Protein AF-Q3LRT5-F1 (afdb_monomer)

pLDDT: mean 77.79, std 19.71, range [24.2, 97.31]

Organism: NCBI:txid346098

Solvent-accessible surface area (backbone atoms only — not comparable to full-atom values): 16731 Å² total; per-residue (Å²): 132,92,78,53,73,40,54,44,61,65,54,53,83,52,45,19,25,76,86,71,50,70,67,81,55,93,89,59,68,67,32,33,46,40,44,70,55,81,88,59,85,50,70,57,46,45,42,36,38,42,30,37,30,50,97,86,71,48,78,37,70,30,32,61,74,43,50,45,64,50,79,61,86,76,61,97,53,43,28,50,37,40,38,34,32,20,46,67,99,45,60,53,51,36,31,42,35,43,38,32,83,95,44,78,48,37,30,37,43,52,95,94,39,57,39,83,48,62,80,72,56,62,82,49,38,66,53,52,46,48,50,20,37,29,73,77,71,44,34,43,80,43,61,68,69,61,76,53,59,51,67,38,79,60,91,91,48,72,58,46,35,46,38,46,72,50,70,66,51,50,103,48,29,43,34,35,40,36,37,40,74,74,26,40,40,65,36,40,30,49,99,88,41,53,37,74,76,75,67,49,84,84,46,71,39,31,31,36,37,37,38,34,20,42,73,87,61,47,70,50,38,37,36,39,26,33,80,84,69,50,79,45,45,32,36,60,68,48,97,79,41,65,42,74,57,65,91,48,74,68,49,56,73,66,55,86,56,67,58,62,66,63,69,66,35,66,80,65,68,70,62,70,69,84,63,92,69,84,63,83,79,77,77,80,80,74,81,77,136

Mean predicted aligned error: 11.08 Å

Structure (mmCIF, N/CA/C/O backbone):
data_AF-Q3LRT5-F1
#
_entry.id   AF-Q3LRT5-F1
#
loop_
_atom_site.group_PDB
_atom_site.id
_atom_site.type_symbol
_atom_site.label_atom_id
_atom_site.label_alt_id
_atom_site.label_comp_id
_atom_site.label_asym_id
_atom_site.label_entity_id
_atom_site.label_seq_id
_atom_site.pdbx_PDB_ins_code
_atom_site.Cartn_x
_atom_site.Cartn_y
_atom_site.Cartn_z
_atom_site.occupancy
_atom_site.B_iso_or_equiv
_atom_site.auth_seq_id
_atom_site.auth_comp_id
_atom_site.auth_asym_id
_atom_site.auth_atom_id
_atom_site.pdbx_PDB_model_num
ATOM 1 N N . MET A 1 1 ? 25.984 0.356 -32.819 1.00 43.34 1 MET A N 1
ATOM 2 C CA . MET A 1 1 ? 25.562 1.010 -31.561 1.00 43.34 1 MET A CA 1
ATOM 3 C C . MET A 1 1 ? 25.382 -0.087 -30.526 1.00 43.34 1 MET A C 1
ATOM 5 O O . MET A 1 1 ? 24.657 -1.026 -30.822 1.00 43.34 1 MET A O 1
ATOM 9 N N . ASN A 1 2 ? 26.061 -0.027 -29.377 1.00 52.16 2 ASN A N 1
ATOM 10 C CA . ASN A 1 2 ? 25.821 -0.985 -28.293 1.00 52.16 2 ASN A CA 1
ATOM 11 C C . ASN A 1 2 ? 24.497 -0.628 -27.617 1.00 52.16 2 ASN A C 1
ATOM 13 O O . ASN A 1 2 ? 24.346 0.476 -27.093 1.00 52.16 2 ASN A O 1
ATOM 17 N N . HIS A 1 3 ? 23.529 -1.534 -27.699 1.00 65.38 3 HIS A N 1
ATOM 18 C CA . HIS A 1 3 ? 22.282 -1.443 -26.956 1.00 65.38 3 HIS A CA 1
ATOM 19 C C . HIS A 1 3 ? 22.467 -2.168 -25.625 1.00 65.38 3 HIS A C 1
ATOM 21 O O . HIS A 1 3 ? 22.894 -3.320 -25.615 1.00 65.38 3 HIS A O 1
ATOM 27 N N . ASP A 1 4 ? 22.165 -1.488 -24.521 1.00 83.69 4 ASP A N 1
ATOM 28 C CA . ASP A 1 4 ? 22.267 -2.075 -23.188 1.00 83.69 4 ASP A CA 1
ATOM 29 C C . ASP A 1 4 ? 20.945 -2.766 -22.851 1.00 83.69 4 ASP A C 1
ATOM 31 O O . ASP A 1 4 ? 19.888 -2.132 -22.807 1.00 83.69 4 ASP A O 1
ATOM 35 N N . PHE A 1 5 ? 21.015 -4.078 -22.662 1.00 85.69 5 PHE A N 1
ATOM 36 C CA . PHE A 1 5 ? 19.890 -4.940 -22.329 1.00 85.69 5 PHE A CA 1
ATOM 37 C C . PHE A 1 5 ? 20.017 -5.374 -20.870 1.00 85.69 5 PHE A C 1
ATOM 39 O O . PHE A 1 5 ? 21.046 -5.931 -20.487 1.00 85.69 5 PHE A O 1
ATOM 46 N N . LEU A 1 6 ? 19.003 -5.099 -20.049 1.00 86.69 6 LEU A N 1
ATOM 47 C CA . LEU A 1 6 ? 19.097 -5.235 -18.594 1.00 86.69 6 LEU A CA 1
ATOM 48 C C . LEU A 1 6 ? 17.884 -5.961 -18.014 1.00 86.69 6 LEU A C 1
ATOM 50 O O . LEU A 1 6 ? 16.743 -5.705 -18.402 1.00 86.69 6 LEU A O 1
ATOM 54 N N . GLY A 1 7 ? 18.145 -6.832 -17.041 1.00 87.25 7 GLY A N 1
ATOM 55 C CA . GLY A 1 7 ? 17.139 -7.293 -16.092 1.00 87.25 7 GLY A CA 1
ATOM 56 C C . GLY A 1 7 ? 17.090 -6.354 -14.888 1.00 87.25 7 GLY A C 1
ATOM 57 O O . GLY A 1 7 ? 18.136 -5.925 -14.396 1.00 87.25 7 GLY A O 1
ATOM 58 N N . LEU A 1 8 ? 15.891 -6.035 -14.405 1.00 90.38 8 LEU A N 1
ATOM 59 C CA . LEU A 1 8 ? 15.701 -5.269 -13.173 1.00 90.38 8 LEU A CA 1
ATOM 60 C C . LEU A 1 8 ? 15.077 -6.146 -12.089 1.00 90.38 8 LEU A C 1
ATOM 62 O O . LEU A 1 8 ? 14.110 -6.859 -12.333 1.00 90.38 8 LEU A O 1
ATOM 66 N N . ASP A 1 9 ? 15.599 -6.044 -10.870 1.00 92.00 9 ASP A N 1
ATOM 67 C CA . ASP A 1 9 ? 14.980 -6.602 -9.670 1.00 92.00 9 ASP A CA 1
ATOM 68 C C . ASP A 1 9 ? 14.279 -5.481 -8.903 1.00 92.00 9 ASP A C 1
ATOM 70 O O . ASP A 1 9 ? 14.923 -4.666 -8.234 1.00 92.00 9 ASP A O 1
ATOM 74 N N . LEU A 1 10 ? 12.951 -5.425 -9.027 1.00 93.38 10 LEU A N 1
ATOM 75 C CA . LEU A 1 10 ? 12.133 -4.428 -8.341 1.00 93.38 10 LEU A CA 1
ATOM 76 C C . LEU A 1 10 ? 12.067 -4.677 -6.839 1.00 93.38 10 LEU A C 1
ATOM 78 O O . LEU A 1 10 ? 11.729 -3.760 -6.111 1.00 93.38 10 LEU A O 1
ATOM 82 N N . THR A 1 11 ? 12.424 -5.867 -6.347 1.00 91.81 11 THR A N 1
ATOM 83 C CA . THR A 1 11 ? 12.420 -6.163 -4.902 1.00 91.81 11 THR A CA 1
ATOM 84 C C . THR A 1 11 ? 13.611 -5.544 -4.161 1.00 91.81 11 THR A C 1
ATOM 86 O O . THR A 1 11 ? 13.679 -5.582 -2.930 1.00 91.81 11 THR A O 1
ATOM 89 N N . LYS A 1 12 ? 14.568 -4.962 -4.896 1.00 90.94 12 LYS A N 1
ATOM 90 C CA . LYS A 1 12 ? 15.741 -4.283 -4.341 1.00 90.94 12 LYS A CA 1
ATOM 91 C C . LYS A 1 12 ? 15.394 -2.851 -3.955 1.00 90.94 12 LYS A C 1
ATOM 93 O O . LYS A 1 12 ? 15.007 -2.055 -4.798 1.00 90.94 12 LYS A O 1
ATOM 98 N N . LEU A 1 13 ? 15.634 -2.508 -2.690 1.00 90.50 13 LEU A N 1
ATOM 99 C CA . LEU A 1 13 ? 15.369 -1.171 -2.138 1.00 90.50 13 LEU A CA 1
ATOM 100 C C . LEU A 1 13 ? 16.615 -0.265 -2.098 1.00 90.50 13 LEU A C 1
ATOM 102 O O . LEU A 1 13 ? 16.556 0.854 -1.595 1.00 90.50 13 LEU A O 1
ATOM 106 N N . ALA A 1 14 ? 17.751 -0.760 -2.591 1.00 89.62 14 ALA A N 1
ATOM 107 C CA . ALA A 1 14 ? 19.043 -0.079 -2.599 1.00 89.62 14 ALA A CA 1
ATOM 108 C C . ALA A 1 14 ? 19.758 -0.324 -3.938 1.00 89.62 14 ALA A C 1
ATOM 110 O O . ALA A 1 14 ? 19.426 -1.306 -4.605 1.00 89.62 14 ALA A O 1
ATOM 111 N N . PRO A 1 15 ? 20.730 0.524 -4.331 1.00 89.62 15 PRO A N 1
ATOM 112 C CA . PRO A 1 15 ? 21.460 0.364 -5.588 1.00 89.62 15 PRO A CA 1
ATOM 113 C C . PRO A 1 15 ? 22.142 -1.005 -5.744 1.00 89.62 15 PRO A C 1
ATOM 115 O O . PRO A 1 15 ? 22.629 -1.594 -4.773 1.00 89.62 15 PRO A O 1
ATOM 118 N N . TYR A 1 16 ? 22.190 -1.503 -6.979 1.00 88.44 16 TYR A N 1
ATOM 119 C CA . TYR A 1 16 ? 22.735 -2.820 -7.319 1.00 88.44 16 TYR A CA 1
ATOM 120 C C . TYR A 1 16 ? 23.394 -2.824 -8.707 1.00 88.44 16 TYR A C 1
ATOM 122 O O . TYR A 1 16 ? 23.261 -1.879 -9.488 1.00 88.44 16 TYR A O 1
ATOM 130 N N . ASN A 1 17 ? 24.157 -3.873 -9.005 1.00 82.12 17 ASN A N 1
ATOM 131 C CA . ASN A 1 17 ? 24.751 -4.069 -10.330 1.00 82.12 17 ASN A CA 1
ATOM 132 C C . ASN A 1 17 ? 23.807 -4.846 -11.263 1.00 82.12 17 ASN A C 1
ATOM 134 O O . ASN A 1 17 ? 22.859 -5.473 -10.804 1.00 82.12 17 ASN A O 1
ATOM 138 N N . HIS A 1 18 ? 24.071 -4.870 -12.568 1.00 71.38 18 HIS A N 1
ATOM 139 C CA . HIS A 1 18 ? 23.224 -5.589 -13.540 1.00 71.38 18 HIS A CA 1
ATOM 140 C C . HIS A 1 18 ? 23.099 -7.111 -13.290 1.00 71.38 18 HIS A C 1
ATOM 142 O O . HIS A 1 18 ? 22.222 -7.753 -13.859 1.00 71.38 18 HIS A O 1
ATOM 148 N N . LEU A 1 19 ? 23.946 -7.689 -12.426 1.00 68.94 19 LEU A N 1
ATOM 149 C CA . LEU A 1 19 ? 23.878 -9.089 -11.984 1.00 68.94 19 LEU A CA 1
ATOM 150 C C . LEU A 1 19 ? 22.971 -9.298 -10.753 1.00 68.94 19 LEU A C 1
ATOM 152 O O . LEU A 1 19 ? 22.826 -10.422 -10.279 1.00 68.94 19 LEU A O 1
ATOM 156 N N . GLY A 1 20 ? 22.369 -8.238 -10.203 1.00 60.41 20 GLY A N 1
ATOM 157 C CA . GLY A 1 20 ? 21.471 -8.305 -9.043 1.00 60.41 20 GLY A CA 1
ATOM 158 C C . GLY A 1 20 ? 22.175 -8.358 -7.678 1.00 60.41 20 GLY A C 1
ATOM 159 O O . GLY A 1 20 ? 21.506 -8.471 -6.639 1.00 60.41 20 GLY A O 1
ATOM 160 N N . SER A 1 21 ? 23.505 -8.246 -7.648 1.00 66.69 21 SER A N 1
ATOM 161 C CA . SER A 1 21 ? 24.293 -8.195 -6.415 1.00 66.69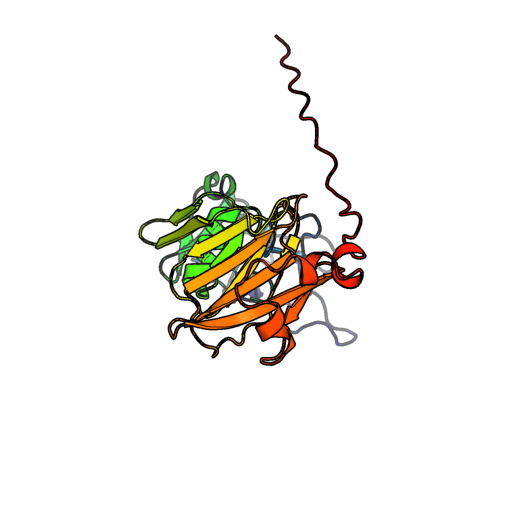 21 SER A CA 1
ATOM 162 C C . SER A 1 21 ? 24.231 -6.801 -5.796 1.00 66.69 21 SER A C 1
ATOM 164 O O . SER A 1 21 ? 24.470 -5.789 -6.460 1.00 66.69 21 SER A O 1
ATOM 166 N N . SER A 1 22 ? 23.918 -6.749 -4.499 1.00 60.06 22 SER A N 1
ATOM 167 C CA . SER A 1 22 ? 23.959 -5.506 -3.728 1.00 60.06 22 SER A CA 1
ATOM 168 C C . SER A 1 22 ? 25.407 -5.036 -3.597 1.00 60.06 22 SER A C 1
ATOM 170 O O . SER A 1 22 ? 26.291 -5.818 -3.244 1.00 60.06 22 SER A O 1
ATOM 172 N N . VAL A 1 23 ? 25.658 -3.757 -3.865 1.00 60.12 23 VAL A N 1
ATOM 173 C CA . VAL A 1 23 ? 27.013 -3.194 -3.868 1.00 60.12 23 VAL A CA 1
ATOM 174 C C . VAL A 1 23 ? 27.415 -2.811 -2.441 1.00 60.12 23 VAL A C 1
ATOM 176 O O . VAL A 1 23 ? 27.327 -1.656 -2.045 1.00 60.12 23 VAL A O 1
ATOM 179 N N . ILE A 1 24 ? 27.801 -3.808 -1.640 1.00 51.31 24 ILE A N 1
ATOM 180 C CA . ILE A 1 24 ? 28.442 -3.607 -0.322 1.00 51.31 24 ILE A CA 1
ATOM 181 C C . ILE A 1 24 ? 29.960 -3.879 -0.416 1.00 51.31 24 ILE A C 1
ATOM 183 O O . ILE A 1 24 ? 30.728 -3.475 0.451 1.00 51.31 24 ILE 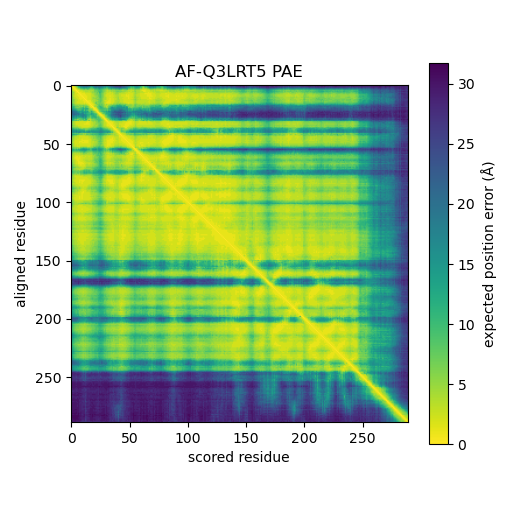A O 1
ATOM 187 N N . SER A 1 25 ? 30.434 -4.507 -1.499 1.00 46.53 25 SER A N 1
ATOM 188 C CA . SER A 1 25 ? 31.858 -4.765 -1.734 1.00 46.53 25 SER A CA 1
ATOM 189 C C . SER A 1 25 ? 32.565 -3.590 -2.419 1.00 46.53 25 SER A C 1
ATOM 191 O O . SER A 1 25 ? 32.145 -3.114 -3.480 1.00 46.53 25 SER A O 1
ATOM 193 N N . VAL A 1 26 ? 33.681 -3.159 -1.825 1.00 43.28 26 VAL A N 1
ATOM 194 C CA . VAL A 1 26 ? 34.632 -2.193 -2.395 1.00 43.28 26 VAL A CA 1
ATOM 195 C C . VAL A 1 26 ? 35.043 -2.659 -3.801 1.00 43.28 26 VAL A C 1
ATOM 197 O O . VAL A 1 26 ? 35.530 -3.773 -3.962 1.00 43.28 26 VAL A O 1
ATOM 200 N N . GLY A 1 27 ? 34.811 -1.824 -4.822 1.00 51.19 27 GLY A N 1
ATOM 201 C CA . GLY A 1 27 ? 35.178 -2.097 -6.223 1.00 51.19 27 GLY A CA 1
ATOM 202 C C . GLY A 1 27 ? 34.047 -2.580 -7.144 1.00 51.19 27 GLY A C 1
ATOM 203 O O . GLY A 1 27 ? 34.260 -2.702 -8.349 1.00 51.19 27 GLY A O 1
ATOM 204 N N . SER A 1 28 ? 32.838 -2.816 -6.627 1.00 54.88 28 SER A N 1
ATOM 205 C CA . SER A 1 28 ? 31.699 -3.231 -7.466 1.00 54.88 28 SER A CA 1
ATOM 206 C C . SER A 1 28 ? 31.073 -2.027 -8.177 1.00 54.88 28 SER A C 1
ATOM 208 O O . SER A 1 28 ? 30.769 -1.019 -7.540 1.00 54.88 28 SER A O 1
ATOM 210 N N . ARG A 1 29 ? 30.853 -2.124 -9.493 1.00 67.00 29 ARG A N 1
ATOM 211 C CA . ARG A 1 29 ? 30.145 -1.088 -10.263 1.00 67.00 29 ARG A CA 1
ATOM 212 C C . ARG A 1 29 ? 28.658 -1.097 -9.909 1.00 67.00 29 ARG A C 1
ATOM 214 O O . ARG A 1 29 ? 28.040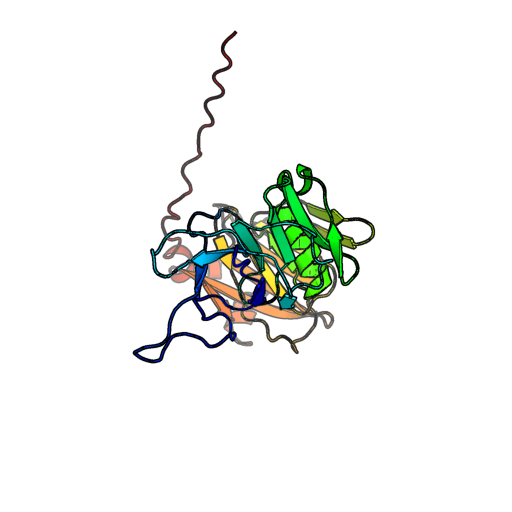 -2.157 -9.911 1.00 67.00 29 ARG A O 1
ATOM 221 N N . VAL A 1 30 ? 28.104 0.072 -9.593 1.00 66.75 30 VAL A N 1
ATOM 222 C CA . VAL A 1 30 ? 26.654 0.276 -9.494 1.00 66.75 30 VAL A CA 1
ATOM 223 C C . VAL A 1 30 ? 26.155 0.627 -10.884 1.00 66.75 30 VAL A C 1
ATOM 225 O O . VAL A 1 30 ? 26.567 1.642 -11.440 1.00 66.75 30 VAL A O 1
ATOM 228 N N . ASP A 1 31 ? 25.272 -0.205 -11.418 1.00 82.62 31 ASP A N 1
ATOM 229 C CA . ASP A 1 31 ? 24.663 0.022 -12.728 1.00 82.62 31 ASP A CA 1
ATOM 230 C C . ASP A 1 31 ? 23.226 0.521 -12.564 1.00 82.62 31 ASP A C 1
ATOM 232 O O . ASP A 1 31 ? 22.773 1.369 -13.326 1.00 82.62 31 ASP A O 1
ATOM 236 N N . ILE A 1 32 ? 22.515 0.036 -11.539 1.00 88.56 32 ILE A N 1
ATOM 237 C CA . ILE A 1 32 ? 21.133 0.408 -11.248 1.00 88.56 32 ILE A CA 1
ATOM 238 C C . ILE A 1 32 ? 21.074 1.217 -9.957 1.00 88.56 32 ILE A C 1
ATOM 240 O O . ILE A 1 32 ? 21.332 0.714 -8.858 1.00 88.56 32 ILE A O 1
ATOM 244 N N . MET A 1 33 ? 20.675 2.475 -10.091 1.00 90.81 33 MET A N 1
ATOM 245 C CA . MET A 1 33 ? 20.362 3.348 -8.972 1.00 90.81 33 MET A CA 1
ATOM 246 C C . MET A 1 33 ? 18.920 3.116 -8.536 1.00 90.81 33 MET A C 1
ATOM 248 O O . MET A 1 33 ? 18.004 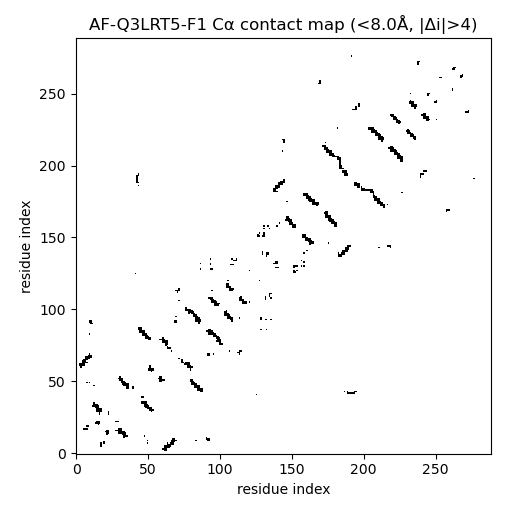3.173 -9.352 1.00 90.81 33 MET A O 1
ATOM 252 N N . VAL A 1 34 ? 18.721 2.890 -7.236 1.00 92.38 34 VAL A N 1
ATOM 253 C CA . VAL A 1 34 ? 17.390 2.792 -6.626 1.00 92.38 34 VAL A CA 1
ATOM 254 C C . VAL A 1 34 ? 17.192 3.966 -5.683 1.00 92.38 34 VAL A C 1
ATOM 256 O O . VAL A 1 34 ? 18.002 4.182 -4.779 1.00 92.38 34 VAL A O 1
ATOM 259 N N . ARG A 1 35 ? 16.119 4.730 -5.888 1.00 92.62 35 ARG A N 1
ATOM 260 C CA . ARG A 1 35 ? 15.756 5.876 -5.046 1.00 92.62 35 ARG A CA 1
ATOM 261 C C . ARG A 1 35 ? 14.351 5.712 -4.498 1.00 92.62 35 ARG A C 1
ATOM 263 O O . ARG A 1 35 ? 13.417 5.495 -5.261 1.00 92.62 35 ARG A O 1
ATOM 270 N N . GLN A 1 36 ? 14.208 5.867 -3.189 1.00 92.62 36 GLN A N 1
ATOM 271 C CA . GLN A 1 36 ? 12.904 5.995 -2.552 1.00 92.62 36 GLN A CA 1
ATOM 272 C C . GLN A 1 36 ? 12.445 7.453 -2.609 1.00 92.62 36 GLN A C 1
ATOM 274 O O . GLN A 1 36 ? 13.182 8.344 -2.184 1.00 92.62 36 GLN A O 1
ATOM 279 N N . GLU A 1 37 ? 11.227 7.687 -3.089 1.00 90.25 37 GLU A N 1
ATOM 280 C CA . GLU A 1 37 ? 10.584 9.000 -3.032 1.00 90.25 37 GLU A CA 1
ATOM 281 C C . GLU A 1 37 ? 10.188 9.301 -1.580 1.00 90.25 37 GLU A C 1
ATOM 283 O O . GLU A 1 37 ? 9.351 8.599 -1.005 1.00 90.25 37 GLU A O 1
ATOM 288 N N . ARG A 1 38 ? 10.831 10.300 -0.963 1.00 75.25 38 ARG A N 1
ATOM 289 C CA . ARG A 1 38 ? 10.652 10.610 0.468 1.00 75.25 38 ARG A CA 1
ATOM 290 C C . ARG A 1 38 ? 9.445 11.501 0.740 1.00 75.25 38 ARG A C 1
ATOM 292 O O . ARG A 1 38 ? 8.810 11.326 1.773 1.00 75.25 38 ARG A O 1
ATOM 299 N N . ASP A 1 39 ? 9.089 12.367 -0.205 1.00 68.50 39 ASP A N 1
ATOM 300 C CA . ASP A 1 39 ? 7.947 13.286 -0.091 1.00 68.50 39 ASP A CA 1
ATOM 301 C C . ASP A 1 39 ? 6.639 12.660 -0.612 1.00 68.50 39 ASP A C 1
ATOM 303 O O . ASP A 1 39 ? 5.673 13.343 -0.958 1.00 68.50 39 ASP A O 1
ATOM 307 N N . TRP A 1 40 ? 6.599 11.328 -0.687 1.00 71.25 40 TRP A N 1
ATOM 308 C CA . TRP A 1 40 ? 5.440 10.591 -1.158 1.00 71.25 40 TRP A CA 1
ATOM 309 C C . TRP A 1 40 ? 4.325 10.588 -0.103 1.00 71.25 40 TRP A C 1
ATOM 311 O O . TRP A 1 40 ? 4.469 10.015 0.973 1.00 71.25 40 TRP A O 1
ATOM 321 N N . ALA A 1 41 ? 3.192 11.212 -0.429 1.00 71.19 41 ALA A N 1
ATOM 322 C CA . ALA A 1 41 ? 2.120 11.509 0.525 1.00 71.19 41 ALA A CA 1
ATOM 323 C C . ALA A 1 41 ? 1.171 10.336 0.852 1.00 71.19 41 ALA A C 1
ATOM 325 O O . ALA A 1 41 ? 0.232 10.520 1.625 1.00 71.19 41 ALA A O 1
ATOM 326 N N . LEU A 1 42 ? 1.360 9.145 0.269 1.00 84.06 42 LEU A N 1
ATOM 327 C CA . LEU A 1 42 ? 0.432 8.028 0.488 1.00 84.06 42 LEU A CA 1
ATOM 328 C C . LEU A 1 42 ? 0.849 7.183 1.693 1.00 84.06 42 LEU A C 1
ATOM 330 O O . LEU A 1 42 ? 1.791 6.389 1.623 1.00 84.06 42 LEU A O 1
ATOM 334 N N . ASN A 1 43 ? 0.109 7.331 2.792 1.00 84.19 43 ASN A N 1
ATOM 335 C CA . ASN A 1 43 ? 0.356 6.615 4.041 1.00 84.19 43 ASN A CA 1
ATOM 336 C C . ASN A 1 43 ? 0.330 5.093 3.831 1.00 84.19 43 ASN A C 1
ATOM 338 O O . ASN A 1 43 ? -0.653 4.529 3.353 1.00 84.19 43 ASN A O 1
ATOM 342 N N . GLY A 1 44 ? 1.408 4.421 4.239 1.00 86.75 44 GLY A N 1
ATOM 343 C CA . GLY A 1 44 ? 1.537 2.965 4.139 1.00 86.75 44 GLY A CA 1
ATOM 344 C C . GLY A 1 44 ? 1.993 2.441 2.781 1.00 86.75 44 GLY A C 1
ATOM 345 O O . GLY A 1 44 ? 2.001 1.224 2.576 1.00 86.75 44 GLY A O 1
ATOM 346 N N . PHE A 1 45 ? 2.400 3.334 1.878 1.00 92.50 45 PHE A N 1
ATOM 347 C CA . PHE A 1 45 ? 2.989 2.977 0.597 1.00 92.50 45 PHE A CA 1
ATOM 348 C C . PHE A 1 45 ? 4.313 3.705 0.370 1.00 92.50 45 PHE A C 1
ATOM 350 O O . PHE A 1 45 ? 4.553 4.804 0.868 1.00 92.50 45 PHE A O 1
ATOM 357 N N . HIS A 1 46 ? 5.177 3.088 -0.424 1.00 93.00 46 HIS A N 1
ATOM 358 C CA . HIS A 1 46 ? 6.443 3.658 -0.859 1.00 93.00 46 HIS A CA 1
ATOM 359 C C . HIS A 1 46 ? 6.552 3.582 -2.371 1.00 93.00 46 HIS A C 1
ATOM 361 O O . HIS A 1 46 ? 6.084 2.627 -2.989 1.00 93.00 46 HIS A O 1
ATOM 367 N N . LYS A 1 47 ? 7.206 4.583 -2.952 1.00 95.00 47 LYS A N 1
ATOM 368 C CA . LYS A 1 47 ? 7.571 4.606 -4.361 1.00 95.00 47 LYS A CA 1
ATOM 369 C C . LYS A 1 47 ? 9.086 4.473 -4.476 1.00 95.00 47 LYS A C 1
ATOM 371 O O . LYS A 1 47 ? 9.819 5.271 -3.891 1.00 95.00 47 LYS A O 1
ATOM 376 N N . TYR A 1 48 ? 9.534 3.494 -5.250 1.00 95.31 48 TYR A N 1
ATOM 377 C CA . TYR A 1 48 ? 10.934 3.281 -5.597 1.00 95.31 48 TYR A CA 1
ATOM 378 C C . TYR A 1 48 ? 11.137 3.510 -7.089 1.00 95.31 48 TYR A C 1
ATOM 380 O O . TYR A 1 48 ? 10.350 3.039 -7.903 1.00 95.31 48 TYR A O 1
ATOM 388 N N . THR A 1 49 ? 12.189 4.233 -7.449 1.00 95.81 49 THR A N 1
ATOM 389 C CA . THR A 1 49 ? 12.574 4.484 -8.839 1.00 95.81 49 THR A CA 1
ATOM 390 C C . THR A 1 49 ? 13.885 3.772 -9.130 1.00 95.81 49 THR A C 1
ATOM 392 O O . THR A 1 49 ? 14.860 3.978 -8.408 1.00 95.81 49 THR A O 1
ATOM 395 N N . HIS A 1 50 ? 13.893 2.960 -10.182 1.00 94.50 50 HIS A N 1
ATOM 396 C CA . HIS A 1 50 ? 15.043 2.231 -10.701 1.00 94.50 50 HIS A CA 1
ATOM 397 C C . HIS A 1 50 ? 15.521 2.904 -11.990 1.00 94.50 50 HIS A C 1
ATOM 399 O O . HIS A 1 50 ? 14.768 2.990 -12.964 1.00 94.50 50 HIS A O 1
ATOM 405 N N . GLU A 1 51 ? 16.766 3.371 -11.995 1.00 93.19 51 GLU A N 1
ATOM 406 C CA . GLU A 1 51 ? 17.395 4.069 -13.121 1.00 93.19 51 GLU A CA 1
ATOM 407 C C . GLU A 1 51 ? 18.710 3.375 -13.476 1.00 93.19 51 GLU A C 1
ATOM 409 O O . GLU A 1 51 ? 19.507 3.066 -12.590 1.00 93.19 51 GLU A O 1
ATOM 414 N N . TYR A 1 52 ? 18.960 3.148 -14.766 1.00 90.69 52 TYR A N 1
ATOM 415 C CA . TYR A 1 52 ? 20.260 2.669 -15.230 1.00 90.69 52 TYR A CA 1
ATOM 416 C C . TYR A 1 52 ? 21.220 3.848 -15.390 1.00 90.69 52 TYR A C 1
ATOM 418 O O . TYR A 1 52 ? 20.893 4.827 -16.059 1.00 90.69 52 TYR A O 1
ATOM 426 N N . HIS A 1 53 ? 22.405 3.764 -14.794 1.00 87.50 53 HIS A N 1
ATOM 427 C CA . HIS A 1 53 ? 23.450 4.775 -14.899 1.00 87.50 53 HIS A CA 1
ATOM 428 C C . HIS A 1 53 ? 24.695 4.164 -15.539 1.00 87.50 53 HIS A C 1
ATOM 430 O O . HIS A 1 53 ? 25.247 3.177 -15.058 1.00 87.50 53 HIS A O 1
ATOM 436 N N . LYS A 1 54 ? 25.175 4.789 -16.618 1.00 79.69 54 LYS A N 1
ATOM 437 C CA . LYS A 1 54 ? 26.499 4.478 -17.175 1.00 79.69 54 LYS A CA 1
ATOM 438 C C . LYS A 1 54 ? 27.592 5.067 -16.285 1.00 79.69 54 LYS A C 1
ATOM 440 O O . LYS A 1 54 ? 27.326 5.908 -15.433 1.00 79.69 54 LYS A O 1
ATOM 445 N N . ILE A 1 55 ? 28.846 4.683 -16.539 1.00 67.31 55 ILE A N 1
ATOM 446 C CA . ILE A 1 55 ? 30.046 5.149 -15.810 1.00 67.31 55 ILE A CA 1
ATOM 447 C C . ILE A 1 55 ? 30.125 6.690 -15.711 1.00 67.31 55 ILE A C 1
ATOM 449 O O . ILE A 1 55 ? 30.700 7.215 -14.765 1.00 67.31 55 ILE A O 1
ATOM 453 N N . SER A 1 56 ? 29.497 7.424 -16.637 1.00 63.16 56 SER A N 1
ATOM 454 C CA . SER A 1 56 ? 29.371 8.889 -16.603 1.00 63.16 56 SER A CA 1
ATOM 455 C C . SER A 1 56 ? 28.464 9.440 -15.490 1.00 63.16 56 SER A C 1
ATOM 457 O O . SER A 1 56 ? 28.364 10.654 -15.338 1.00 63.16 56 SER A O 1
ATOM 459 N N . GLY A 1 57 ? 27.777 8.585 -14.728 1.00 70.00 57 GLY A N 1
ATOM 460 C CA . GLY A 1 57 ? 26.909 8.963 -13.611 1.00 70.00 57 GLY A CA 1
ATOM 461 C C . GLY A 1 57 ? 25.524 9.478 -14.012 1.00 70.00 57 GLY A C 1
ATOM 462 O O . GLY A 1 57 ? 24.692 9.698 -13.133 1.00 70.00 57 GLY A O 1
ATOM 463 N N . SER A 1 58 ? 25.231 9.636 -15.305 1.00 79.94 58 SER A N 1
ATOM 464 C CA . SER A 1 58 ? 23.923 10.097 -15.793 1.00 79.94 58 SER A CA 1
ATOM 465 C C . SER A 1 58 ? 22.959 8.935 -16.086 1.00 79.94 58 SER A C 1
ATOM 467 O O . SER A 1 58 ? 23.410 7.903 -16.605 1.00 79.94 58 SER A O 1
ATOM 469 N N . PRO A 1 59 ? 21.642 9.110 -15.835 1.00 85.69 59 PRO A N 1
ATOM 470 C CA . PRO A 1 59 ? 20.625 8.163 -16.279 1.00 85.69 59 PRO A CA 1
ATOM 471 C C . PRO A 1 59 ? 20.746 7.898 -17.780 1.00 85.69 59 PRO A C 1
ATOM 473 O O . PRO A 1 59 ? 20.967 8.814 -18.576 1.00 85.69 59 PRO A O 1
ATOM 476 N N . SER A 1 60 ? 20.638 6.637 -18.167 1.00 88.44 60 SER A N 1
ATOM 477 C CA . SER A 1 60 ? 20.801 6.171 -19.537 1.00 88.44 60 SER A CA 1
ATOM 478 C C . SER A 1 60 ? 19.643 5.273 -19.935 1.00 88.44 60 SER A C 1
ATOM 480 O O . SER A 1 60 ? 19.124 4.508 -19.128 1.00 88.44 60 SER A O 1
ATOM 482 N N . HIS A 1 61 ? 19.272 5.348 -21.210 1.00 91.06 61 HIS A N 1
ATOM 483 C CA . HIS A 1 61 ? 18.237 4.491 -21.768 1.00 91.06 61 HIS A CA 1
ATOM 484 C C . HIS A 1 61 ? 18.725 3.040 -21.876 1.00 91.06 61 HIS A C 1
ATOM 486 O O . HIS A 1 61 ? 19.891 2.805 -22.203 1.00 91.06 61 HIS A O 1
ATOM 492 N N . PHE A 1 62 ? 17.831 2.078 -21.664 1.00 90.56 62 PHE A N 1
ATOM 493 C CA . PHE A 1 62 ? 18.119 0.642 -21.727 1.00 90.56 62 PHE A CA 1
ATOM 494 C C . PHE A 1 62 ? 16.924 -0.144 -22.273 1.00 90.56 62 PHE A C 1
ATOM 496 O O . PHE A 1 62 ? 15.792 0.326 -22.225 1.00 90.56 62 PHE A O 1
ATOM 503 N N . TYR A 1 63 ? 17.153 -1.349 -22.783 1.00 90.44 63 TYR A N 1
ATOM 504 C CA . TYR A 1 63 ? 16.084 -2.290 -23.120 1.00 90.44 63 TYR A CA 1
ATOM 505 C C . TYR A 1 63 ? 15.860 -3.259 -21.961 1.00 90.44 63 TYR A C 1
ATOM 507 O O . TYR A 1 63 ? 16.816 -3.796 -21.401 1.00 90.44 63 TYR A O 1
ATOM 515 N N . LEU A 1 64 ? 14.598 -3.492 -21.608 1.00 89.56 64 LEU A N 1
ATOM 516 C CA . LEU A 1 64 ? 14.233 -4.416 -20.537 1.00 89.56 64 LEU A CA 1
ATOM 517 C C . LEU A 1 64 ? 14.223 -5.858 -21.056 1.00 89.56 64 LEU A C 1
ATOM 519 O O . LEU A 1 64 ? 13.485 -6.166 -21.991 1.00 89.56 64 LEU A O 1
ATOM 523 N N . LEU A 1 65 ? 15.023 -6.732 -20.444 1.00 88.19 65 LEU A N 1
ATOM 524 C CA . LEU A 1 65 ? 15.007 -8.178 -20.704 1.00 88.19 65 LEU A CA 1
ATOM 525 C C . LEU A 1 65 ? 14.152 -8.949 -19.709 1.00 88.19 65 LEU A C 1
ATOM 527 O O . LEU A 1 65 ? 13.573 -9.966 -20.068 1.00 88.19 65 LEU A O 1
ATOM 531 N N . ASP A 1 66 ? 14.127 -8.498 -18.459 1.00 87.50 66 ASP A N 1
ATOM 532 C CA . ASP A 1 66 ? 13.431 -9.178 -17.374 1.00 87.50 66 ASP A CA 1
ATOM 533 C C . ASP A 1 66 ? 13.085 -8.184 -16.262 1.00 87.50 66 ASP A C 1
ATOM 535 O O . ASP A 1 66 ? 13.786 -7.185 -16.059 1.00 87.50 66 ASP A O 1
ATOM 539 N N . LEU A 1 67 ? 12.004 -8.460 -15.539 1.00 90.56 67 LEU A N 1
ATOM 540 C CA . LEU A 1 67 ? 11.497 -7.625 -14.459 1.00 90.56 67 LEU A CA 1
ATOM 541 C C . LEU A 1 67 ? 11.107 -8.479 -13.254 1.00 90.56 67 LEU A C 1
ATOM 543 O O . LEU A 1 67 ? 9.946 -8.816 -13.013 1.00 90.56 67 LEU A O 1
ATOM 547 N N . LYS A 1 68 ? 12.090 -8.804 -12.423 1.00 91.44 68 LYS A N 1
ATOM 548 C CA . LYS A 1 68 ? 11.842 -9.575 -11.212 1.00 91.44 68 LYS A CA 1
ATOM 549 C C . LYS A 1 68 ? 10.992 -8.772 -10.221 1.00 91.44 68 LYS A C 1
ATOM 551 O O . LYS A 1 68 ? 11.254 -7.606 -9.932 1.00 91.44 68 LYS A O 1
ATOM 556 N N . GLY A 1 69 ? 9.967 -9.434 -9.683 1.00 89.44 69 GLY A N 1
ATOM 557 C CA . GLY A 1 69 ? 8.959 -8.847 -8.792 1.00 89.44 69 GLY A CA 1
ATOM 558 C C . GLY A 1 69 ? 7.664 -8.434 -9.504 1.00 89.44 69 GLY A C 1
ATOM 559 O O . GLY A 1 69 ? 6.628 -8.294 -8.837 1.00 89.44 69 GLY A O 1
ATOM 560 N N . ALA A 1 70 ? 7.683 -8.314 -10.837 1.00 91.44 70 ALA A N 1
ATOM 561 C CA . ALA A 1 70 ? 6.506 -8.004 -11.636 1.00 91.44 70 ALA A CA 1
ATOM 562 C C . ALA A 1 70 ? 6.492 -8.738 -12.983 1.00 91.44 70 ALA A C 1
ATOM 564 O O . ALA A 1 70 ? 7.248 -8.410 -13.888 1.00 91.44 70 ALA A O 1
ATOM 565 N N . ASP A 1 71 ? 5.566 -9.685 -13.127 1.00 88.25 71 ASP A N 1
ATOM 566 C CA . ASP A 1 71 ? 5.314 -10.368 -14.397 1.00 88.25 71 ASP A CA 1
ATOM 567 C C . ASP A 1 71 ? 4.509 -9.452 -15.332 1.00 88.25 71 ASP A C 1
ATOM 569 O O . ASP A 1 71 ? 3.276 -9.404 -15.289 1.00 88.25 71 ASP A O 1
ATOM 573 N N . ILE A 1 72 ? 5.230 -8.625 -16.089 1.00 88.50 72 ILE A N 1
ATOM 574 C CA . ILE A 1 72 ? 4.700 -7.644 -17.038 1.00 88.50 72 ILE A CA 1
ATOM 575 C C . ILE A 1 72 ? 5.245 -7.990 -18.428 1.00 88.50 72 ILE A C 1
ATOM 577 O O . ILE A 1 72 ? 6.446 -8.238 -18.554 1.00 88.50 72 ILE A O 1
ATOM 581 N N . PRO A 1 73 ? 4.414 -7.951 -19.489 1.00 84.19 73 PRO A N 1
ATOM 582 C CA . PRO A 1 73 ? 4.894 -8.162 -20.847 1.00 84.19 73 PRO A CA 1
ATOM 583 C C . PRO A 1 73 ? 6.046 -7.214 -21.195 1.00 84.19 73 PRO A C 1
ATOM 585 O O . PRO A 1 73 ? 5.926 -5.992 -21.065 1.00 84.19 73 PRO A O 1
ATOM 588 N N . LEU A 1 74 ? 7.158 -7.782 -21.669 1.00 77.94 74 LEU A N 1
ATOM 589 C CA . LEU A 1 74 ? 8.315 -6.999 -22.089 1.00 77.94 74 LEU A CA 1
ATOM 590 C C . LEU A 1 74 ? 7.915 -6.052 -23.216 1.00 77.94 74 LEU A C 1
ATOM 592 O O . LEU A 1 74 ? 7.396 -6.462 -24.259 1.00 77.94 74 LEU A O 1
ATOM 596 N N . ILE A 1 75 ? 8.169 -4.767 -23.001 1.00 77.00 75 ILE A N 1
ATOM 597 C CA . ILE A 1 75 ? 7.906 -3.764 -24.019 1.00 77.00 75 ILE A CA 1
ATOM 598 C C . ILE A 1 75 ? 9.014 -3.792 -25.072 1.00 77.00 75 ILE A C 1
ATOM 600 O O . ILE A 1 75 ? 10.198 -3.924 -24.765 1.00 77.00 75 ILE A O 1
ATOM 604 N N . ARG A 1 76 ? 8.631 -3.622 -26.336 1.00 73.25 76 ARG A N 1
ATOM 605 C CA . ARG A 1 76 ? 9.581 -3.409 -27.428 1.00 73.25 76 ARG A CA 1
ATOM 606 C C . ARG A 1 76 ? 9.931 -1.927 -27.452 1.00 73.25 76 ARG A C 1
ATOM 608 O O . ARG A 1 76 ? 9.310 -1.169 -28.172 1.00 73.25 76 ARG A O 1
ATOM 615 N N . GLY A 1 77 ? 10.852 -1.501 -26.597 1.00 83.75 77 GLY A N 1
ATOM 616 C CA . GLY A 1 77 ? 11.227 -0.094 -26.510 1.00 83.75 77 GLY A CA 1
ATOM 617 C C . GLY A 1 77 ? 12.306 0.158 -25.471 1.00 83.75 77 GLY A C 1
ATOM 618 O O . GLY A 1 77 ? 12.532 -0.661 -24.577 1.00 83.75 77 GLY A O 1
ATOM 619 N N . ARG A 1 78 ? 12.977 1.302 -25.603 1.00 91.31 78 ARG A N 1
ATOM 620 C CA . ARG A 1 78 ? 13.935 1.753 -24.597 1.00 91.31 78 ARG A CA 1
ATOM 621 C C . ARG A 1 78 ? 13.199 2.386 -23.428 1.00 91.31 78 ARG A C 1
ATOM 623 O O . ARG A 1 78 ? 12.254 3.146 -23.621 1.00 91.31 78 ARG A O 1
ATOM 630 N N . LEU A 1 79 ? 13.672 2.079 -22.232 1.00 92.50 79 LEU A N 1
ATOM 631 C CA . LEU A 1 79 ? 13.252 2.650 -20.968 1.00 92.50 79 LEU A CA 1
ATOM 632 C C . LEU A 1 79 ? 14.284 3.647 -20.475 1.00 92.50 79 LEU A C 1
ATOM 634 O O . LEU A 1 79 ? 15.483 3.401 -20.577 1.00 92.50 79 LEU A O 1
ATOM 638 N N . LEU A 1 80 ? 13.805 4.729 -19.876 1.00 92.56 80 LEU A N 1
ATOM 639 C CA . LEU A 1 80 ? 14.622 5.640 -19.083 1.00 92.56 80 LEU A CA 1
ATOM 640 C C . LEU A 1 80 ? 14.684 5.187 -17.619 1.00 92.56 80 LEU A C 1
ATOM 642 O O . LEU A 1 80 ? 15.741 5.223 -16.994 1.00 92.56 80 LEU A O 1
ATOM 646 N N . LYS A 1 81 ? 13.539 4.769 -17.070 1.00 94.31 81 LYS A N 1
ATOM 647 C CA . LYS A 1 81 ? 13.394 4.363 -15.670 1.00 94.31 81 LYS A CA 1
ATOM 648 C C . LYS A 1 81 ? 12.159 3.497 -15.446 1.00 94.31 81 LYS A C 1
ATOM 650 O O . LYS A 1 81 ? 11.221 3.509 -16.249 1.00 94.31 81 LYS A O 1
ATOM 655 N N . VAL A 1 82 ? 12.146 2.802 -14.314 1.00 95.75 82 VAL A N 1
ATOM 656 C CA . VAL A 1 82 ? 10.992 2.042 -13.824 1.00 95.75 82 VAL A CA 1
ATOM 657 C C . VAL A 1 82 ? 10.635 2.510 -12.421 1.00 95.75 82 VAL A C 1
ATOM 659 O O . VAL A 1 82 ? 11.498 2.566 -11.549 1.00 95.75 82 VAL A O 1
ATOM 662 N N . GLU A 1 83 ? 9.370 2.844 -12.194 1.00 96.19 83 GLU A N 1
ATOM 663 C CA . GLU A 1 83 ? 8.859 3.186 -10.866 1.00 96.19 83 GLU A CA 1
ATOM 664 C C . GLU A 1 83 ? 8.027 2.022 -10.321 1.00 96.19 83 GLU A C 1
ATOM 666 O O . GLU A 1 83 ? 7.212 1.448 -11.038 1.00 96.19 83 GLU A O 1
ATOM 671 N N . ALA A 1 84 ? 8.219 1.676 -9.054 1.00 96.50 84 ALA A N 1
ATOM 672 C CA . ALA A 1 84 ? 7.531 0.598 -8.363 1.00 96.50 84 ALA A CA 1
ATOM 673 C C . ALA A 1 84 ? 6.876 1.134 -7.086 1.00 96.50 84 ALA A C 1
ATOM 675 O O . ALA A 1 84 ? 7.539 1.721 -6.231 1.00 96.50 84 ALA A O 1
ATOM 676 N N . PHE A 1 85 ? 5.571 0.915 -6.946 1.00 96.25 85 PHE A N 1
ATOM 677 C CA . PHE A 1 85 ? 4.816 1.242 -5.738 1.00 96.25 85 PHE A CA 1
ATOM 678 C C . PHE A 1 85 ? 4.689 -0.005 -4.884 1.00 96.25 85 PHE A C 1
ATOM 680 O O . PHE A 1 85 ? 4.281 -1.046 -5.388 1.00 96.25 85 PHE A O 1
ATOM 687 N N . MET A 1 86 ? 4.998 0.090 -3.600 1.00 94.62 86 MET A N 1
ATOM 688 C CA . MET A 1 86 ? 4.997 -1.032 -2.663 1.00 94.62 86 MET A CA 1
ATOM 689 C C . MET A 1 86 ? 4.207 -0.674 -1.415 1.00 94.62 86 MET A C 1
ATOM 691 O O . MET A 1 86 ? 4.241 0.474 -0.977 1.00 94.62 86 MET A O 1
ATOM 695 N N . ALA A 1 87 ? 3.534 -1.651 -0.809 1.00 92.06 87 ALA A N 1
ATOM 696 C CA . ALA A 1 87 ? 3.042 -1.485 0.555 1.00 92.06 87 ALA A CA 1
ATOM 697 C C . ALA A 1 87 ? 4.223 -1.501 1.539 1.00 92.06 87 ALA A C 1
ATOM 699 O O . ALA A 1 87 ? 5.191 -2.239 1.352 1.00 92.06 87 ALA A O 1
ATOM 700 N N . THR A 1 88 ? 4.154 -0.705 2.603 1.00 87.94 88 THR A N 1
ATOM 701 C CA . THR A 1 88 ? 5.183 -0.680 3.649 1.00 87.94 88 THR A CA 1
ATOM 702 C C . THR A 1 88 ? 5.426 -2.089 4.208 1.00 87.94 88 THR A C 1
ATOM 704 O O . THR A 1 88 ? 4.483 -2.790 4.565 1.00 87.94 88 THR A O 1
ATOM 707 N N . GLN A 1 89 ? 6.703 -2.488 4.307 1.00 84.50 89 GLN A N 1
ATOM 708 C CA . GLN A 1 89 ? 7.179 -3.836 4.685 1.00 84.50 89 GLN A CA 1
ATOM 709 C C . GLN A 1 89 ? 6.904 -4.965 3.677 1.00 84.50 89 GLN A C 1
ATOM 711 O O . GLN A 1 89 ? 7.234 -6.115 3.963 1.00 84.50 89 GLN A O 1
ATOM 716 N N . GLN A 1 90 ? 6.359 -4.665 2.499 1.00 88.75 90 GLN A N 1
ATOM 717 C CA . GLN A 1 90 ? 6.239 -5.620 1.402 1.00 88.75 90 GLN A CA 1
ATOM 718 C C . GLN A 1 90 ? 7.284 -5.297 0.334 1.00 88.75 90 GLN A C 1
ATOM 720 O O . GLN A 1 90 ? 7.408 -4.155 -0.094 1.00 88.75 90 GLN A O 1
ATOM 725 N N . LEU A 1 91 ? 8.039 -6.306 -0.105 1.00 89.75 91 LEU A N 1
ATOM 726 C CA . LEU A 1 91 ? 9.067 -6.138 -1.148 1.00 89.75 91 LEU A CA 1
ATOM 727 C C . LEU A 1 91 ? 8.503 -6.245 -2.566 1.00 89.75 91 LEU A C 1
ATOM 729 O O . LEU A 1 91 ? 9.155 -5.891 -3.542 1.00 89.75 91 LEU A O 1
ATOM 733 N N . ASN A 1 92 ? 7.298 -6.789 -2.685 1.00 94.00 92 ASN A N 1
ATOM 734 C CA . ASN A 1 92 ? 6.660 -7.032 -3.961 1.00 94.00 92 ASN A CA 1
ATOM 735 C C . ASN A 1 92 ? 5.841 -5.800 -4.389 1.00 94.00 92 ASN A C 1
ATOM 737 O O . ASN A 1 92 ? 5.034 -5.309 -3.593 1.00 94.00 92 ASN A O 1
ATOM 741 N N . PRO A 1 93 ? 5.994 -5.311 -5.633 1.00 95.81 93 PRO A N 1
ATOM 742 C CA . PRO A 1 93 ? 5.279 -4.129 -6.103 1.00 95.81 93 PRO A CA 1
ATOM 743 C C . PRO A 1 93 ? 3.767 -4.360 -6.216 1.00 95.81 93 PRO A C 1
ATOM 745 O O . PRO A 1 93 ? 3.301 -5.440 -6.537 1.00 95.81 93 PRO A O 1
ATOM 748 N N . LEU A 1 94 ? 2.966 -3.333 -5.999 1.00 96.44 94 LEU A N 1
ATOM 749 C CA . LEU A 1 94 ? 1.527 -3.315 -6.268 1.00 96.44 94 LEU A CA 1
ATOM 750 C C . LEU A 1 94 ? 1.217 -2.637 -7.596 1.00 96.44 94 LEU A C 1
ATOM 752 O O . LEU A 1 94 ? 0.242 -2.980 -8.254 1.00 96.44 94 LEU A O 1
ATOM 756 N N . MET A 1 95 ? 2.064 -1.697 -8.000 1.00 96.94 95 MET A N 1
ATOM 757 C CA . MET A 1 95 ? 1.969 -1.002 -9.271 1.00 96.94 95 MET A CA 1
ATOM 758 C C . MET A 1 95 ? 3.372 -0.760 -9.816 1.00 96.94 95 MET A C 1
ATOM 760 O O . MET A 1 95 ? 4.305 -0.523 -9.049 1.00 96.94 95 MET A O 1
ATOM 764 N N . VAL A 1 96 ? 3.509 -0.814 -11.134 1.00 97.31 96 VAL A N 1
ATOM 765 C CA . VAL A 1 96 ? 4.745 -0.527 -11.856 1.00 97.31 96 VAL A CA 1
ATOM 766 C C . VAL A 1 96 ? 4.448 0.489 -12.949 1.00 97.31 96 VAL A C 1
ATOM 768 O O . VAL A 1 96 ? 3.453 0.368 -13.662 1.00 97.31 96 VAL A O 1
ATOM 771 N N . ILE A 1 97 ? 5.311 1.488 -13.093 1.00 96.44 97 ILE A N 1
ATOM 772 C CA . ILE A 1 97 ? 5.263 2.462 -14.179 1.00 96.44 97 ILE A CA 1
ATOM 773 C C . ILE A 1 97 ? 6.540 2.333 -14.999 1.00 96.44 97 ILE A C 1
ATOM 775 O O . ILE A 1 97 ? 7.647 2.464 -14.476 1.00 96.44 97 ILE A O 1
ATOM 779 N N . LEU A 1 98 ? 6.377 2.087 -16.295 1.00 95.81 98 LEU A N 1
ATOM 780 C CA . LEU A 1 98 ? 7.470 2.025 -17.255 1.00 95.81 98 LEU A CA 1
ATOM 781 C C . LEU A 1 98 ? 7.546 3.356 -18.005 1.00 95.81 98 LEU A C 1
ATOM 783 O O . LEU A 1 98 ? 6.589 3.733 -18.683 1.00 95.81 98 LEU A O 1
ATOM 787 N N . HIS A 1 99 ? 8.674 4.058 -17.898 1.00 95.31 99 HIS A N 1
ATOM 788 C CA . HIS A 1 99 ? 8.931 5.278 -18.664 1.00 95.31 99 HIS A CA 1
ATOM 789 C C . HIS A 1 99 ? 9.719 4.929 -19.925 1.00 95.31 99 HIS A C 1
ATOM 791 O O . HIS A 1 99 ? 10.947 4.828 -19.867 1.00 95.31 99 HIS A O 1
ATOM 797 N N . ALA A 1 100 ? 9.014 4.719 -21.036 1.00 90.81 100 ALA A N 1
ATOM 798 C CA . ALA A 1 100 ? 9.605 4.396 -22.329 1.00 90.81 100 ALA A CA 1
ATOM 799 C C . ALA A 1 100 ? 9.680 5.620 -23.251 1.00 90.81 100 ALA A C 1
ATOM 801 O O . ALA A 1 100 ? 8.917 6.572 -23.083 1.00 90.81 100 ALA A O 1
ATOM 802 N N . ASP A 1 101 ? 10.536 5.552 -24.273 1.00 88.12 101 ASP A N 1
ATOM 803 C CA . ASP A 1 101 ? 10.616 6.573 -25.334 1.00 88.12 101 ASP A CA 1
ATOM 804 C C . ASP A 1 101 ? 9.260 6.789 -26.028 1.00 88.12 101 ASP A C 1
ATOM 806 O O . ASP A 1 101 ? 8.897 7.906 -26.384 1.00 88.12 101 ASP A O 1
ATOM 810 N N . GLU A 1 102 ? 8.496 5.708 -26.195 1.00 87.06 102 GLU A N 1
ATOM 811 C CA . GLU A 1 102 ? 7.182 5.708 -26.848 1.00 87.06 102 GLU A CA 1
ATOM 812 C C . GLU A 1 102 ? 6.046 6.178 -25.923 1.00 87.06 102 GLU A C 1
ATOM 814 O O . GLU A 1 102 ? 4.910 6.342 -26.366 1.00 87.06 102 GLU A O 1
ATOM 819 N N . GLY A 1 103 ? 6.327 6.383 -24.632 1.00 90.94 103 GLY A N 1
ATOM 820 C CA . GLY A 1 103 ? 5.354 6.845 -23.649 1.00 90.94 103 GLY A CA 1
ATOM 821 C C . GLY A 1 103 ? 5.435 6.136 -22.298 1.00 90.94 103 GLY A C 1
ATOM 822 O O . GLY A 1 103 ? 6.270 5.266 -22.046 1.00 90.94 103 GLY A O 1
ATOM 823 N N . ILE A 1 104 ? 4.529 6.528 -21.401 1.00 94.56 104 ILE A N 1
ATOM 824 C CA . ILE A 1 104 ? 4.440 5.982 -20.044 1.00 94.56 104 ILE A CA 1
ATOM 825 C C . ILE A 1 104 ? 3.380 4.884 -20.011 1.00 94.56 104 ILE A C 1
ATOM 827 O O . ILE A 1 104 ? 2.227 5.131 -20.367 1.00 94.56 104 ILE A O 1
ATOM 831 N N . LYS A 1 105 ? 3.755 3.696 -19.530 1.00 95.00 105 LYS A N 1
ATOM 832 C CA . LYS A 1 105 ? 2.826 2.582 -19.305 1.00 95.00 105 LYS A CA 1
ATOM 833 C C . LYS A 1 105 ? 2.638 2.329 -17.820 1.00 95.00 105 LYS A C 1
ATOM 835 O O . LYS A 1 105 ? 3.608 2.320 -17.065 1.00 95.00 105 LYS A O 1
ATOM 840 N N . TYR A 1 106 ? 1.396 2.092 -17.420 1.00 96.25 106 TYR A N 1
ATOM 841 C CA . TYR A 1 106 ? 1.007 1.874 -16.033 1.00 96.25 106 TYR A CA 1
ATOM 842 C C . TYR A 1 106 ? 0.524 0.439 -15.885 1.00 96.25 106 TYR A C 1
ATOM 844 O O . TYR A 1 106 ? -0.337 0.009 -16.640 1.00 96.25 106 TYR A O 1
ATOM 852 N N . TYR A 1 107 ? 1.032 -0.291 -14.903 1.00 96.75 107 TYR A N 1
ATOM 853 C CA . TYR A 1 107 ? 0.617 -1.659 -14.623 1.00 96.75 107 TYR A CA 1
ATOM 854 C C . TYR A 1 107 ? 0.231 -1.780 -13.160 1.00 96.75 107 TYR A C 1
ATOM 856 O O . TYR A 1 107 ? 1.023 -1.440 -12.286 1.00 96.75 107 TYR A O 1
ATOM 864 N N . LEU A 1 108 ? -0.969 -2.278 -12.882 1.00 96.38 108 LEU A N 1
ATOM 865 C CA . LEU A 1 108 ? -1.477 -2.482 -11.526 1.00 96.38 108 LEU A CA 1
ATOM 866 C C . LEU A 1 108 ? -1.680 -3.976 -11.281 1.00 96.38 108 LEU A C 1
ATOM 868 O O . LEU A 1 108 ? -2.171 -4.686 -12.159 1.00 96.38 108 LEU A O 1
ATOM 872 N N . TRP A 1 109 ? -1.325 -4.449 -10.090 1.00 95.12 109 TRP A N 1
ATOM 873 C CA . TRP A 1 109 ? -1.663 -5.796 -9.654 1.00 95.12 109 TRP A CA 1
ATOM 874 C C . TRP A 1 109 ? -3.182 -5.940 -9.523 1.00 95.12 109 TRP A C 1
ATOM 876 O O . TRP A 1 109 ? -3.812 -5.228 -8.737 1.00 95.12 109 TRP A O 1
ATOM 886 N N . LYS A 1 110 ? -3.759 -6.847 -10.310 1.00 92.12 110 LYS A N 1
ATOM 887 C CA . LYS A 1 110 ? -5.186 -7.153 -10.330 1.00 92.12 110 LYS A CA 1
ATOM 888 C C . LYS A 1 110 ? -5.443 -8.570 -10.844 1.00 92.12 110 LYS A C 1
ATOM 890 O O . LYS A 1 110 ? -4.902 -8.986 -11.868 1.00 92.12 110 LYS A O 1
ATOM 895 N N . ASN A 1 111 ? -6.352 -9.274 -10.187 1.00 89.38 111 ASN A N 1
ATOM 896 C CA . ASN A 1 111 ? -6.703 -10.672 -10.426 1.00 89.38 111 ASN A CA 1
ATOM 897 C C . ASN A 1 111 ? -5.477 -11.604 -10.542 1.00 89.38 111 ASN A C 1
ATOM 899 O O . ASN A 1 111 ? -5.373 -12.394 -11.481 1.00 89.38 111 ASN A O 1
ATOM 903 N N . GLY A 1 112 ? -4.530 -11.487 -9.610 1.00 90.75 112 GLY A N 1
ATOM 904 C CA . GLY A 1 112 ? -3.359 -12.364 -9.512 1.00 90.75 112 GLY A CA 1
ATOM 905 C C . GLY A 1 112 ? -2.228 -12.078 -10.507 1.00 90.75 112 GLY A C 1
ATOM 906 O O . GLY A 1 112 ? -1.283 -12.861 -10.579 1.00 90.75 112 GLY A O 1
ATOM 907 N N . ARG A 1 113 ? -2.306 -10.987 -11.280 1.00 94.06 113 ARG A N 1
ATOM 908 C CA . ARG A 1 113 ? -1.286 -10.592 -12.266 1.00 94.06 113 ARG A CA 1
ATOM 909 C C . ARG A 1 113 ? -1.199 -9.078 -12.425 1.00 94.06 113 ARG A C 1
ATOM 911 O O . ARG A 1 113 ? -2.068 -8.351 -11.955 1.00 94.06 113 ARG A O 1
ATOM 918 N N . PHE A 1 114 ? -0.180 -8.586 -13.122 1.00 95.44 114 PHE A N 1
ATOM 919 C CA . PHE A 1 114 ? -0.149 -7.185 -13.536 1.00 95.44 114 PHE A CA 1
ATOM 920 C C . PHE A 1 114 ? -1.008 -6.966 -14.783 1.00 95.44 114 PHE A C 1
ATOM 922 O O . PHE A 1 114 ? -0.923 -7.711 -15.758 1.00 95.44 114 PHE A O 1
ATOM 929 N N . VAL A 1 115 ? -1.842 -5.931 -14.747 1.00 94.69 115 VAL A N 1
ATOM 930 C CA . VAL A 1 115 ? -2.721 -5.530 -15.849 1.00 94.69 115 VAL A CA 1
ATOM 931 C C . VAL A 1 115 ? -2.374 -4.105 -16.255 1.00 94.69 115 VAL A C 1
ATOM 933 O O . VAL A 1 115 ? -2.206 -3.244 -15.390 1.00 94.69 115 VAL A O 1
ATOM 936 N N . GLU A 1 116 ? -2.254 -3.862 -17.561 1.00 95.31 116 GLU A N 1
ATOM 937 C CA . GLU A 1 116 ? -2.023 -2.520 -18.096 1.00 95.31 116 GLU A CA 1
ATOM 938 C C . GLU A 1 116 ? -3.238 -1.622 -17.826 1.00 95.31 116 GLU A C 1
ATOM 940 O O . GLU A 1 116 ? -4.389 -2.007 -18.038 1.00 95.31 116 GLU A O 1
ATOM 945 N N . MET A 1 117 ? -2.967 -0.420 -17.335 1.00 94.69 117 MET A N 1
ATOM 946 C CA . MET A 1 117 ? -3.946 0.579 -16.944 1.00 94.69 117 MET A CA 1
ATOM 947 C C . MET A 1 117 ? -3.727 1.861 -17.743 1.00 94.69 117 MET A C 1
ATOM 949 O O . MET A 1 117 ? -2.620 2.187 -18.174 1.00 94.69 117 MET A O 1
ATOM 953 N N . ASN A 1 118 ? -4.790 2.643 -17.880 1.00 94.12 118 ASN A N 1
ATOM 954 C CA . ASN A 1 118 ? -4.695 4.003 -18.386 1.00 94.12 118 ASN A CA 1
ATOM 955 C C . ASN A 1 118 ? -4.142 4.962 -17.312 1.00 94.12 118 ASN A C 1
ATOM 957 O O . ASN A 1 118 ? -4.159 4.673 -16.115 1.00 94.12 118 ASN A O 1
ATOM 961 N N . LYS A 1 119 ? -3.712 6.158 -17.732 1.00 93.94 119 LYS A N 1
ATOM 962 C CA . LYS A 1 119 ? -3.173 7.194 -16.832 1.00 93.94 119 LYS A CA 1
ATOM 963 C C . LYS A 1 119 ? -4.132 7.594 -15.699 1.00 93.94 119 LYS A C 1
ATOM 965 O O . LYS A 1 119 ? -3.661 7.949 -14.623 1.00 93.94 119 LYS A O 1
ATOM 970 N N . THR A 1 120 ? -5.451 7.490 -15.894 1.00 92.94 120 THR A N 1
ATOM 971 C CA . THR A 1 120 ? -6.459 7.827 -14.863 1.00 92.94 120 THR A CA 1
ATOM 972 C C . THR A 1 120 ? -6.403 6.897 -13.646 1.00 92.94 120 THR A C 1
ATOM 974 O O . THR A 1 120 ? -7.070 7.127 -12.639 1.00 92.94 120 THR A O 1
ATOM 977 N N . VAL A 1 121 ? -5.600 5.827 -13.697 1.00 90.44 121 VAL A N 1
ATOM 978 C CA . VAL A 1 121 ? -5.228 5.047 -12.511 1.00 90.44 121 VAL A CA 1
ATOM 979 C C . VAL A 1 121 ? -4.622 5.937 -11.414 1.00 90.44 121 VAL A C 1
ATOM 981 O O . VAL A 1 121 ? -4.811 5.658 -10.233 1.00 90.44 121 VAL A O 1
ATOM 984 N N . MET A 1 122 ? -3.960 7.034 -11.795 1.00 91.75 122 MET A N 1
ATOM 985 C CA . MET A 1 122 ? -3.296 7.954 -10.872 1.00 91.75 122 MET A CA 1
ATOM 986 C C . MET A 1 122 ? -4.274 8.818 -10.065 1.00 91.75 122 MET A C 1
ATOM 988 O O . MET A 1 122 ? -3.944 9.196 -8.944 1.00 91.75 122 MET A O 1
ATOM 992 N N . ASP A 1 123 ? -5.479 9.077 -10.580 1.00 90.88 123 ASP A N 1
ATOM 993 C CA . ASP A 1 123 ? -6.457 9.978 -9.944 1.00 90.88 123 ASP A CA 1
ATOM 994 C C . ASP A 1 123 ? -7.007 9.408 -8.624 1.00 90.88 123 ASP A C 1
ATOM 996 O O . ASP A 1 123 ? -7.377 10.148 -7.719 1.00 90.88 123 ASP A O 1
ATOM 1000 N N . ALA A 1 124 ? -7.016 8.077 -8.499 1.00 88.50 124 ALA A N 1
ATOM 1001 C CA . ALA A 1 124 ? -7.445 7.341 -7.307 1.00 88.50 124 ALA A CA 1
ATOM 1002 C C . ALA A 1 124 ? -6.358 6.355 -6.848 1.00 88.50 124 ALA A C 1
ATOM 1004 O O . ALA A 1 124 ? -6.643 5.218 -6.466 1.00 88.50 124 ALA A O 1
ATOM 1005 N N . LEU A 1 125 ? -5.089 6.764 -6.954 1.00 91.38 125 LEU A N 1
ATOM 1006 C CA . LEU A 1 125 ? -3.946 5.873 -6.761 1.00 91.38 125 LEU A CA 1
ATOM 1007 C C . LEU A 1 125 ? -3.955 5.179 -5.395 1.00 91.38 125 LEU A C 1
ATOM 1009 O O . LEU A 1 125 ? -3.770 3.969 -5.332 1.00 91.38 125 LEU A O 1
ATOM 1013 N N . GLU A 1 126 ? -4.197 5.917 -4.310 1.00 90.06 126 GLU A N 1
ATOM 1014 C CA . GLU A 1 126 ? -4.186 5.347 -2.958 1.00 90.06 126 GLU A CA 1
ATOM 1015 C C . GLU A 1 126 ? -5.241 4.252 -2.784 1.00 90.06 126 GLU A C 1
ATOM 1017 O O . GLU A 1 126 ? -4.930 3.154 -2.327 1.00 90.06 126 GLU A O 1
ATOM 1022 N N . GLU A 1 127 ? -6.475 4.526 -3.204 1.00 88.88 127 GLU A N 1
ATOM 1023 C CA . GLU A 1 127 ? -7.569 3.556 -3.201 1.00 88.88 127 GLU A CA 1
ATOM 1024 C C . GLU A 1 127 ? -7.181 2.295 -3.987 1.00 88.88 127 GLU A C 1
ATOM 1026 O O . GLU A 1 127 ? -7.319 1.173 -3.494 1.00 88.88 127 GLU A O 1
ATOM 1031 N N . ARG A 1 128 ? -6.625 2.466 -5.188 1.00 92.38 128 ARG A N 1
ATOM 1032 C CA . ARG A 1 128 ? -6.228 1.343 -6.042 1.00 92.38 128 ARG A CA 1
ATOM 1033 C C . ARG A 1 128 ? -5.087 0.530 -5.442 1.00 92.38 128 ARG A C 1
ATOM 1035 O O . ARG A 1 128 ? -5.122 -0.695 -5.528 1.00 92.38 128 ARG A O 1
ATOM 1042 N N . LEU A 1 129 ? -4.115 1.181 -4.804 1.00 93.81 129 LEU A N 1
ATOM 1043 C CA . LEU A 1 129 ? -3.032 0.503 -4.092 1.00 93.81 129 LEU A CA 1
ATOM 1044 C C . LEU A 1 129 ? -3.553 -0.257 -2.867 1.00 93.81 129 LEU A C 1
ATOM 1046 O O . LEU A 1 129 ? -3.116 -1.381 -2.638 1.00 93.81 129 LEU A O 1
ATOM 1050 N N . ARG A 1 130 ? -4.519 0.290 -2.115 1.00 91.88 130 ARG A N 1
ATOM 1051 C CA . ARG A 1 130 ? -5.171 -0.415 -0.994 1.00 91.88 130 ARG A CA 1
ATOM 1052 C C . ARG A 1 130 ? -5.897 -1.673 -1.471 1.00 91.88 130 ARG A C 1
ATOM 1054 O O . ARG A 1 130 ? -5.751 -2.724 -0.850 1.00 91.88 130 ARG A O 1
ATOM 1061 N N . VAL A 1 131 ? -6.625 -1.599 -2.587 1.00 91.44 131 VAL A N 1
ATOM 1062 C CA . VAL A 1 131 ? -7.286 -2.780 -3.171 1.00 91.44 131 VAL A CA 1
ATOM 1063 C C . VAL A 1 131 ? -6.261 -3.800 -3.670 1.00 91.44 131 VAL A C 1
ATOM 1065 O O . VAL A 1 131 ? -6.383 -4.982 -3.357 1.00 91.44 131 VAL A O 1
ATOM 1068 N N . ALA A 1 132 ? -5.218 -3.355 -4.373 1.00 93.50 132 ALA A N 1
ATOM 1069 C CA . ALA A 1 132 ? -4.147 -4.232 -4.840 1.00 93.50 132 ALA A CA 1
ATOM 1070 C C . ALA A 1 132 ? -3.397 -4.904 -3.674 1.00 93.50 132 ALA A C 1
ATOM 1072 O O . ALA A 1 132 ? -3.056 -6.080 -3.763 1.00 93.50 132 ALA A O 1
ATOM 1073 N N . ALA A 1 133 ? -3.165 -4.193 -2.566 1.00 92.75 133 ALA A N 1
ATOM 1074 C CA . ALA A 1 133 ? -2.544 -4.742 -1.361 1.00 92.75 133 ALA A CA 1
ATOM 1075 C C . ALA A 1 133 ? -3.418 -5.808 -0.697 1.00 92.75 133 ALA A C 1
ATOM 1077 O O . ALA A 1 133 ? -2.914 -6.862 -0.306 1.00 92.75 133 ALA A O 1
ATOM 1078 N N . PHE A 1 134 ? -4.725 -5.555 -0.609 1.00 90.69 134 PHE A N 1
ATOM 1079 C CA . PHE A 1 134 ? -5.673 -6.542 -0.113 1.00 90.69 134 PHE A CA 1
ATOM 1080 C C . PHE A 1 134 ? -5.682 -7.791 -0.995 1.00 90.69 134 PHE A C 1
ATOM 1082 O O . PHE A 1 134 ? -5.612 -8.906 -0.491 1.00 90.69 134 PHE A O 1
ATOM 1089 N N . GLU A 1 135 ? -5.718 -7.619 -2.313 1.00 90.56 135 GLU A N 1
ATOM 1090 C CA . GLU A 1 135 ? -5.722 -8.743 -3.241 1.00 90.56 135 GLU A CA 1
ATOM 1091 C C . GLU A 1 135 ? -4.413 -9.545 -3.197 1.00 90.56 135 GLU A C 1
ATOM 1093 O O . GLU A 1 135 ? -4.438 -10.772 -3.128 1.00 90.56 135 GLU A O 1
ATOM 1098 N N . ARG A 1 136 ? -3.264 -8.859 -3.232 1.00 90.81 136 ARG A N 1
ATOM 1099 C CA . ARG A 1 136 ? -1.947 -9.500 -3.328 1.00 90.81 136 ARG A CA 1
ATOM 1100 C C . ARG A 1 136 ? -1.483 -10.107 -2.008 1.00 90.81 136 ARG A C 1
ATOM 1102 O O . ARG A 1 136 ? -0.828 -11.145 -2.017 1.00 90.81 136 ARG A O 1
ATOM 1109 N N . PHE A 1 137 ? -1.773 -9.446 -0.888 1.00 89.75 137 PHE A N 1
ATOM 1110 C CA . PHE A 1 137 ? -1.202 -9.780 0.422 1.00 89.75 137 PHE A CA 1
ATOM 1111 C C . PHE A 1 137 ? -2.252 -10.066 1.500 1.00 89.75 137 PHE A C 1
ATOM 1113 O O . PHE A 1 137 ? -1.896 -10.474 2.602 1.00 89.75 137 PHE A O 1
ATOM 1120 N N . GLY A 1 138 ? -3.539 -9.843 1.224 1.00 88.75 138 GLY A N 1
ATOM 1121 C CA . GLY A 1 138 ? -4.594 -9.892 2.238 1.00 88.75 138 GLY A CA 1
ATOM 1122 C C . GLY A 1 138 ? -4.617 -8.672 3.164 1.00 88.75 138 GLY A C 1
ATOM 1123 O O . GLY A 1 138 ? -5.422 -8.636 4.093 1.00 88.75 138 GLY A O 1
ATOM 1124 N N . THR A 1 139 ? -3.764 -7.670 2.938 1.00 89.69 139 THR A N 1
ATOM 1125 C CA . THR A 1 139 ? -3.602 -6.517 3.831 1.00 89.69 139 THR A CA 1
ATOM 1126 C C . THR A 1 139 ? -4.815 -5.586 3.783 1.00 89.69 139 THR A C 1
ATOM 1128 O O . THR A 1 139 ? -5.163 -5.059 2.729 1.00 89.69 139 THR A O 1
ATOM 1131 N N . THR A 1 140 ? -5.438 -5.329 4.935 1.00 90.75 140 THR A N 1
ATOM 1132 C CA . THR A 1 140 ? -6.551 -4.375 5.069 1.00 90.75 140 THR A CA 1
ATOM 1133 C C . THR A 1 140 ? -6.072 -3.080 5.713 1.00 90.75 140 THR A C 1
ATOM 1135 O O . THR A 1 140 ? -5.496 -3.095 6.799 1.00 90.75 140 THR A O 1
ATOM 1138 N N . PHE A 1 141 ? -6.339 -1.951 5.060 1.00 91.12 141 PHE A N 1
ATOM 1139 C CA . PHE A 1 141 ? -6.051 -0.620 5.591 1.00 91.12 141 PHE A CA 1
ATOM 1140 C C . PHE A 1 141 ? -7.292 -0.058 6.282 1.00 91.12 141 PHE A C 1
ATOM 1142 O O . PHE A 1 141 ? -8.345 0.060 5.656 1.00 91.12 141 PHE A O 1
ATOM 1149 N N . ILE A 1 142 ? -7.159 0.302 7.557 1.00 92.19 142 ILE A N 1
ATOM 1150 C CA . ILE A 1 142 ? -8.224 0.885 8.368 1.00 92.19 142 ILE A CA 1
ATOM 1151 C C . ILE A 1 142 ? -7.869 2.335 8.704 1.00 92.19 142 ILE A C 1
ATOM 1153 O O . ILE A 1 142 ? -6.899 2.603 9.413 1.00 92.19 142 ILE A O 1
ATOM 1157 N N . ASP A 1 143 ? -8.673 3.274 8.213 1.00 91.75 143 ASP A N 1
ATOM 1158 C CA . ASP A 1 143 ? -8.636 4.670 8.637 1.00 91.75 143 ASP A CA 1
ATOM 1159 C C . ASP A 1 143 ? -9.243 4.820 10.036 1.00 91.75 143 ASP A C 1
ATOM 1161 O O . ASP A 1 143 ? -10.440 4.596 10.238 1.00 91.75 143 ASP A O 1
ATOM 1165 N N . LEU A 1 144 ? -8.403 5.201 10.998 1.00 91.25 144 LEU A N 1
ATOM 1166 C CA . LEU A 1 144 ? -8.797 5.458 12.378 1.00 91.25 144 LEU A CA 1
ATOM 1167 C C . LEU A 1 144 ? -9.605 6.749 12.520 1.00 91.25 144 LEU A C 1
ATOM 1169 O O . LEU A 1 144 ? -10.348 6.887 13.488 1.00 91.25 144 LEU A O 1
ATOM 1173 N N . ASN A 1 145 ? -9.490 7.695 11.586 1.00 89.50 145 ASN A N 1
ATOM 1174 C CA . ASN A 1 145 ? -10.231 8.954 11.634 1.00 89.50 145 ASN A CA 1
ATOM 1175 C C . ASN A 1 145 ? -11.658 8.813 11.114 1.00 89.50 145 ASN A C 1
ATOM 1177 O O . ASN A 1 145 ? -12.511 9.603 11.521 1.00 89.50 145 ASN A O 1
ATOM 1181 N N . ALA A 1 146 ? -11.943 7.783 10.318 1.00 90.12 146 ALA A N 1
ATOM 1182 C CA . ALA A 1 146 ? -13.275 7.542 9.790 1.00 90.12 146 ALA A CA 1
ATOM 1183 C C . ALA A 1 146 ? -14.322 7.442 10.913 1.00 90.12 146 ALA A C 1
ATOM 1185 O O . ALA A 1 146 ? -14.122 6.784 11.937 1.00 90.12 146 ALA A O 1
ATOM 1186 N N . THR A 1 147 ? -15.433 8.147 10.722 1.00 89.31 147 THR A N 1
ATOM 1187 C CA . THR A 1 147 ? -16.613 8.141 11.603 1.00 89.31 147 THR A CA 1
ATOM 1188 C C . THR A 1 147 ? -17.851 7.593 10.897 1.00 89.31 147 THR A C 1
ATOM 1190 O O . THR A 1 147 ? -18.888 7.406 11.526 1.00 89.31 147 THR A O 1
ATOM 1193 N N . SER A 1 148 ? -17.738 7.315 9.600 1.00 89.56 148 SER A N 1
ATOM 1194 C CA . SER A 1 148 ? -18.763 6.730 8.746 1.00 89.56 148 SER A CA 1
ATOM 1195 C C . SER A 1 148 ? -18.157 5.608 7.907 1.00 89.56 148 SER A C 1
ATOM 1197 O O . SER A 1 148 ? -16.936 5.480 7.789 1.00 89.56 148 SER A O 1
ATOM 1199 N N . SER A 1 149 ? -19.023 4.749 7.368 1.00 91.38 149 SER A N 1
ATOM 1200 C CA . SER A 1 149 ? -18.591 3.628 6.533 1.00 91.38 149 SER A CA 1
ATOM 1201 C C . SER A 1 149 ? -17.880 4.129 5.280 1.00 91.38 149 SER A C 1
ATOM 1203 O O . SER A 1 149 ? -18.333 5.075 4.639 1.00 91.38 149 SER A O 1
ATOM 1205 N N . TYR A 1 150 ? -16.805 3.452 4.904 1.00 88.81 150 TYR A N 1
ATOM 1206 C CA . TYR A 1 150 ? -16.039 3.737 3.696 1.00 88.81 150 TYR A CA 1
ATOM 1207 C C . TYR A 1 150 ? -15.687 2.431 3.003 1.00 88.81 150 TYR A C 1
ATOM 1209 O O . TYR A 1 150 ? -15.841 1.338 3.551 1.00 88.81 150 TYR A O 1
ATOM 1217 N N . GLY A 1 151 ? -15.227 2.519 1.769 1.00 82.50 151 GLY A N 1
ATOM 1218 C CA . GLY A 1 151 ? -14.762 1.343 1.071 1.00 82.50 151 GLY A CA 1
ATOM 1219 C C . GLY A 1 151 ? -14.089 1.697 -0.226 1.00 82.50 151 GLY A C 1
ATOM 1220 O O . GLY A 1 151 ? -14.263 2.793 -0.752 1.00 82.50 151 GLY A O 1
ATOM 1221 N N . TYR A 1 152 ? -13.340 0.724 -0.712 1.00 78.06 152 TYR A N 1
ATOM 1222 C CA . TYR A 1 152 ? -12.601 0.811 -1.954 1.00 78.06 152 TYR A CA 1
ATOM 1223 C C . TYR A 1 152 ? -13.050 -0.324 -2.859 1.00 78.06 152 TYR A C 1
ATOM 1225 O O . TYR A 1 152 ? -13.139 -1.471 -2.401 1.00 78.06 152 TYR A O 1
ATOM 1233 N N . LYS A 1 153 ? -13.347 -0.026 -4.124 1.00 69.69 153 LYS A N 1
ATOM 1234 C CA . LYS A 1 153 ? -13.830 -1.037 -5.074 1.00 69.69 153 LYS A CA 1
ATOM 1235 C C . LYS A 1 153 ? -12.961 -1.104 -6.318 1.00 69.69 153 LYS A C 1
ATOM 1237 O O . LYS A 1 153 ? -12.701 -0.099 -6.971 1.00 69.69 153 LYS A O 1
ATOM 1242 N N . SER A 1 154 ? -12.592 -2.320 -6.713 1.00 63.41 154 SER A N 1
ATOM 1243 C CA . SER A 1 154 ? -12.021 -2.587 -8.037 1.00 63.41 154 SER A CA 1
ATOM 1244 C C . SER A 1 154 ? -12.555 -3.908 -8.574 1.00 63.41 154 SER A C 1
ATOM 1246 O O . SER A 1 154 ? -12.185 -4.980 -8.100 1.00 63.41 154 SER A O 1
ATOM 1248 N N . GLY A 1 155 ? -13.425 -3.838 -9.587 1.00 68.25 155 GLY A N 1
ATOM 1249 C CA . GLY A 1 155 ? -14.089 -5.027 -10.127 1.00 68.25 155 GLY A CA 1
ATOM 1250 C C . GLY A 1 155 ? -14.919 -5.740 -9.056 1.00 68.25 155 GLY A C 1
ATOM 1251 O O . GLY A 1 155 ? -15.844 -5.149 -8.507 1.00 68.25 155 GLY A O 1
ATOM 1252 N N . GLU A 1 156 ? -14.566 -6.993 -8.763 1.00 65.38 156 GLU A N 1
ATOM 1253 C CA . GLU A 1 156 ? -15.261 -7.859 -7.797 1.00 65.38 156 GLU A CA 1
ATOM 1254 C C . GLU A 1 156 ? -14.743 -7.723 -6.355 1.00 65.38 156 GLU A C 1
ATOM 1256 O O . GLU A 1 156 ? -15.356 -8.238 -5.419 1.00 65.38 156 GLU A O 1
ATOM 1261 N N . ILE A 1 157 ? -13.619 -7.029 -6.149 1.00 70.75 157 ILE A N 1
ATOM 1262 C CA . ILE A 1 157 ? -13.038 -6.847 -4.818 1.00 70.75 157 ILE A CA 1
ATOM 1263 C C . ILE A 1 157 ? -13.663 -5.618 -4.165 1.00 70.75 157 ILE A C 1
ATOM 1265 O O . ILE A 1 157 ? -13.517 -4.494 -4.652 1.00 70.75 157 ILE A O 1
ATOM 1269 N N . ASP A 1 158 ? -14.346 -5.858 -3.045 1.00 76.06 158 ASP A N 1
ATOM 1270 C CA . ASP A 1 158 ? -15.013 -4.849 -2.227 1.00 76.06 158 ASP A CA 1
ATOM 1271 C C . ASP A 1 158 ? -14.331 -4.764 -0.853 1.00 76.06 158 ASP A C 1
ATOM 1273 O O . ASP A 1 158 ? -14.597 -5.561 0.052 1.00 76.06 158 ASP A O 1
ATOM 1277 N N . CYS A 1 159 ? -13.421 -3.804 -0.695 1.00 80.81 159 CYS A N 1
ATOM 1278 C CA . CYS A 1 159 ? -12.736 -3.524 0.566 1.00 80.81 159 CYS A CA 1
ATOM 1279 C C . CYS A 1 159 ? -13.553 -2.516 1.381 1.00 80.81 159 CYS A C 1
ATOM 1281 O O . CYS A 1 159 ? -13.115 -1.387 1.606 1.00 80.81 159 CYS A O 1
ATOM 1283 N N . LYS A 1 160 ? -14.768 -2.901 1.780 1.00 87.38 160 LYS A N 1
ATOM 1284 C CA . LYS A 1 160 ? -15.629 -2.085 2.644 1.00 87.38 160 LYS A CA 1
ATOM 1285 C C . LYS A 1 160 ? -15.271 -2.235 4.111 1.00 87.38 160 LYS A C 1
ATOM 1287 O O . LYS A 1 160 ? -15.076 -3.342 4.613 1.00 87.38 160 LYS A O 1
ATOM 1292 N N . VAL A 1 161 ? -15.301 -1.104 4.795 1.00 88.38 161 VAL A N 1
ATOM 1293 C CA . VAL A 1 161 ? -15.251 -0.994 6.243 1.00 88.38 161 VAL A CA 1
ATOM 1294 C C . VAL A 1 161 ? -16.546 -0.333 6.690 1.00 88.38 161 VAL A C 1
ATOM 1296 O O . VAL A 1 161 ? -16.786 0.851 6.440 1.00 88.38 161 VAL A O 1
ATOM 1299 N N . HIS A 1 162 ? -17.405 -1.111 7.337 1.00 92.38 162 HIS A N 1
ATOM 1300 C CA . HIS A 1 162 ? -18.603 -0.578 7.961 1.00 92.38 162 HIS A CA 1
ATOM 1301 C C . HIS A 1 162 ? -18.221 0.072 9.286 1.00 92.38 162 HIS A C 1
ATOM 1303 O O . HIS A 1 162 ? -17.600 -0.581 10.120 1.00 92.38 162 HIS A O 1
ATOM 1309 N N . VAL A 1 163 ? -18.568 1.342 9.468 1.00 91.94 163 VAL A N 1
ATOM 1310 C CA . VAL A 1 163 ? -18.309 2.072 10.711 1.00 91.94 163 VAL A CA 1
ATOM 1311 C C . VAL A 1 163 ? -19.634 2.398 11.373 1.00 91.94 163 VAL A C 1
ATOM 1313 O O . VAL A 1 163 ? -20.459 3.110 10.798 1.00 91.94 163 VAL A O 1
ATOM 1316 N N . GLU A 1 164 ? -19.807 1.879 12.581 1.00 90.19 164 GLU A N 1
ATOM 1317 C CA . GLU A 1 164 ? -20.923 2.177 13.468 1.00 90.19 164 GLU A CA 1
ATOM 1318 C C . GLU A 1 164 ? -20.418 3.033 14.631 1.00 90.19 164 GLU A C 1
ATOM 1320 O O . GLU A 1 164 ? -19.447 2.676 15.302 1.00 90.19 164 GLU A O 1
ATOM 1325 N N . GLN A 1 165 ? -21.074 4.163 14.884 1.00 85.69 165 GLN A N 1
ATOM 1326 C CA . GLN A 1 165 ? -20.836 4.940 16.092 1.00 85.69 165 GLN A CA 1
ATOM 1327 C C . GLN A 1 165 ? -21.747 4.413 17.199 1.00 85.69 165 GLN A C 1
ATOM 1329 O O . GLN A 1 165 ? -22.968 4.511 17.107 1.00 85.69 165 GLN A O 1
ATOM 1334 N N . LEU A 1 166 ? -21.145 3.912 18.272 1.00 73.75 166 LEU A N 1
ATOM 1335 C CA . LEU A 1 166 ? -21.862 3.640 19.509 1.00 73.75 166 LEU A CA 1
ATOM 1336 C C . LEU A 1 166 ? -21.657 4.834 20.447 1.00 73.75 166 LEU A C 1
ATOM 1338 O O . LEU A 1 166 ? -20.551 5.362 20.523 1.00 73.75 166 LEU A O 1
ATOM 1342 N N . LEU A 1 167 ? -22.750 5.255 21.090 1.00 64.69 167 LEU A N 1
ATOM 1343 C CA . LEU A 1 167 ? -22.917 6.297 22.122 1.00 64.69 167 LEU A CA 1
ATOM 1344 C C . LEU A 1 167 ? -21.647 6.835 22.817 1.00 64.69 167 LEU A C 1
ATOM 1346 O O . LEU A 1 167 ? -20.687 6.111 23.073 1.00 64.69 167 LEU A O 1
ATOM 1350 N N . GLU A 1 168 ? -21.701 8.107 23.226 1.00 59.06 168 GLU A N 1
ATOM 1351 C CA . GLU A 1 168 ? -20.686 8.730 24.086 1.00 59.06 168 GLU A CA 1
ATOM 1352 C C . GLU A 1 168 ? -20.427 7.880 25.346 1.00 59.06 168 GLU A C 1
ATOM 1354 O O . GLU A 1 168 ? -21.326 7.636 26.152 1.00 59.06 168 GLU A O 1
ATOM 1359 N N . CYS A 1 169 ? -19.195 7.391 25.516 1.00 56.34 169 CYS A N 1
ATOM 1360 C CA . CYS A 1 169 ? -18.781 6.657 26.714 1.00 56.34 169 CYS A CA 1
ATOM 1361 C C . CYS A 1 169 ? -18.436 7.664 27.825 1.00 56.34 169 CYS A C 1
ATOM 1363 O O . CYS A 1 169 ? -17.277 7.840 28.182 1.00 56.34 169 CYS A O 1
ATOM 1365 N N . GLY A 1 170 ? -19.446 8.367 28.342 1.00 58.91 170 GLY A N 1
ATOM 1366 C CA . GLY A 1 170 ? -19.258 9.537 29.210 1.00 58.91 170 GLY A CA 1
ATOM 1367 C C . GLY A 1 170 ? -19.060 10.827 28.404 1.00 58.91 170 GLY A C 1
ATOM 1368 O O . GLY A 1 170 ? -18.991 10.794 27.181 1.00 58.91 170 GLY A O 1
ATOM 1369 N N . ALA A 1 171 ? -18.953 11.980 29.071 1.00 60.50 171 ALA A N 1
ATOM 1370 C CA . ALA A 1 171 ? -19.171 13.299 28.449 1.00 60.50 171 ALA A CA 1
ATOM 1371 C C . ALA A 1 171 ? -18.181 13.722 27.333 1.00 60.50 171 ALA A C 1
ATOM 1373 O O . ALA A 1 171 ? -18.315 14.814 26.784 1.00 60.50 171 ALA A O 1
ATOM 1374 N N . LYS A 1 172 ? -17.135 12.930 27.046 1.00 73.69 172 LYS A N 1
ATOM 1375 C CA . LYS A 1 172 ? -15.974 13.354 26.236 1.00 73.69 172 LYS A CA 1
ATOM 1376 C C . LYS A 1 172 ? -15.294 12.262 25.402 1.00 73.69 172 LYS A C 1
ATOM 1378 O O . LYS A 1 172 ? -14.231 12.508 24.845 1.00 73.69 172 LYS A O 1
ATOM 1383 N N . THR A 1 173 ? -15.847 11.055 25.305 1.00 77.19 173 THR A N 1
ATOM 1384 C CA . THR A 1 173 ? -15.256 9.988 24.472 1.00 77.19 173 THR A CA 1
ATOM 1385 C C . THR A 1 173 ? -16.285 9.383 23.541 1.00 77.19 173 THR A C 1
ATOM 1387 O O . THR A 1 173 ? -17.446 9.201 23.901 1.00 77.19 173 THR A O 1
ATOM 1390 N N . ARG A 1 174 ? -15.847 9.046 22.328 1.00 84.88 174 ARG A N 1
ATOM 1391 C CA . ARG A 1 174 ? -16.695 8.447 21.290 1.00 84.88 174 ARG A CA 1
ATOM 1392 C C . ARG A 1 174 ? -16.153 7.086 20.891 1.00 84.88 174 ARG A C 1
ATOM 1394 O O . ARG A 1 174 ? -14.941 6.924 20.732 1.00 84.88 174 ARG A O 1
ATOM 1401 N N . LYS A 1 175 ? -17.054 6.124 20.704 1.00 87.69 175 LYS A N 1
ATOM 1402 C CA . LYS A 1 175 ? -16.727 4.750 20.327 1.00 87.69 175 LYS A CA 1
ATOM 1403 C C . LYS A 1 175 ? -17.169 4.476 18.894 1.00 87.69 175 LYS A C 1
ATOM 1405 O O . LYS A 1 175 ? -18.328 4.678 18.545 1.00 87.69 175 LYS A O 1
ATOM 1410 N N . PHE A 1 176 ? -16.253 3.956 18.087 1.00 90.31 176 PHE A N 1
ATOM 1411 C CA . PHE A 1 176 ? -16.519 3.550 16.709 1.00 90.31 176 PHE A CA 1
ATOM 1412 C C . PHE A 1 176 ? -16.184 2.072 16.536 1.00 90.31 176 PHE A C 1
ATOM 1414 O O . PHE A 1 176 ? -15.129 1.622 16.981 1.00 90.31 176 PHE A O 1
ATOM 1421 N N . ILE A 1 177 ? -17.071 1.308 15.907 1.00 91.25 177 ILE A N 1
ATOM 1422 C CA . ILE A 1 177 ? -16.833 -0.086 15.534 1.00 91.25 177 ILE A CA 1
ATOM 1423 C C . ILE A 1 177 ? -16.640 -0.146 14.028 1.00 91.25 177 ILE A C 1
ATOM 1425 O O . ILE A 1 177 ? -17.568 0.098 13.267 1.00 91.25 177 ILE A O 1
ATOM 1429 N N . HIS A 1 178 ? -15.435 -0.510 13.613 1.00 94.38 178 HIS A N 1
ATOM 1430 C CA . HIS A 1 178 ? -15.066 -0.771 12.234 1.00 94.38 178 HIS A CA 1
ATOM 1431 C C . HIS A 1 178 ? -15.184 -2.274 11.986 1.00 94.38 178 HIS A C 1
ATOM 1433 O O . HIS A 1 178 ? -14.466 -3.057 12.604 1.00 94.38 178 HIS A O 1
ATOM 1439 N N . THR A 1 179 ? -16.068 -2.682 11.085 1.00 93.12 179 THR A N 1
ATOM 1440 C CA . THR A 1 179 ? -16.257 -4.077 10.670 1.00 93.12 179 THR A CA 1
ATOM 1441 C C . THR A 1 179 ? -15.787 -4.243 9.233 1.00 93.12 179 THR A C 1
ATOM 1443 O O . THR A 1 179 ? -16.162 -3.459 8.363 1.00 93.12 179 THR A O 1
ATOM 1446 N N . PHE A 1 180 ? -14.963 -5.253 8.977 1.00 92.69 180 PHE A N 1
ATOM 1447 C CA . PHE A 1 180 ? -14.311 -5.478 7.687 1.00 92.69 180 PHE A CA 1
ATOM 1448 C C . PHE A 1 180 ? -14.164 -6.975 7.392 1.00 92.69 180 PHE A C 1
ATOM 1450 O O . PHE A 1 180 ? -14.383 -7.832 8.252 1.00 92.69 180 PHE A O 1
ATOM 1457 N N . LYS A 1 181 ? -13.815 -7.304 6.144 1.00 89.81 181 LYS A N 1
ATOM 1458 C CA . LYS A 1 181 ? -13.605 -8.694 5.722 1.00 89.81 181 LYS A CA 1
ATOM 1459 C C . LYS A 1 181 ? -12.477 -9.336 6.550 1.00 89.81 181 LYS A C 1
ATOM 1461 O O . LYS A 1 181 ? -11.441 -8.697 6.718 1.00 89.81 181 LYS A O 1
ATOM 1466 N N . PRO A 1 182 ? -12.635 -10.588 7.029 1.00 90.94 182 PRO A N 1
ATOM 1467 C CA . PRO A 1 182 ? -11.615 -11.244 7.839 1.00 90.94 182 PRO A CA 1
ATOM 1468 C C . PRO A 1 182 ? -10.220 -11.223 7.195 1.00 90.94 182 PRO A C 1
ATOM 1470 O O . PRO A 1 182 ? -10.062 -11.676 6.060 1.00 90.94 182 PRO A O 1
ATOM 1473 N N . THR A 1 183 ? -9.214 -10.747 7.930 1.00 89.88 183 THR A N 1
ATOM 1474 C CA . THR A 1 183 ? -7.820 -10.628 7.468 1.00 89.88 183 THR A CA 1
ATOM 1475 C C . THR A 1 183 ? -6.813 -10.959 8.573 1.00 89.88 183 THR A C 1
ATOM 1477 O O . THR A 1 183 ? -7.105 -10.805 9.755 1.00 89.88 183 THR A O 1
ATOM 1480 N N . THR A 1 184 ? -5.619 -11.411 8.202 1.00 87.62 184 THR A N 1
ATOM 1481 C CA . THR A 1 184 ? -4.482 -11.609 9.115 1.00 87.62 184 THR A CA 1
ATOM 1482 C C . THR A 1 184 ? -3.539 -10.403 9.181 1.00 87.62 184 THR A C 1
ATOM 1484 O O . THR A 1 184 ? -2.675 -10.367 10.053 1.00 87.62 184 THR A O 1
ATOM 1487 N N . ASP A 1 185 ? -3.687 -9.416 8.289 1.00 88.62 185 ASP A N 1
ATOM 1488 C CA . ASP A 1 185 ? -2.814 -8.242 8.216 1.00 88.62 185 ASP A CA 1
ATOM 1489 C C . ASP A 1 185 ? -3.642 -6.950 8.177 1.00 88.62 185 ASP A C 1
ATOM 1491 O O . ASP A 1 185 ? -4.348 -6.665 7.207 1.00 88.62 185 ASP A O 1
ATOM 1495 N N . ILE A 1 186 ? -3.546 -6.164 9.250 1.00 90.19 186 ILE A N 1
ATOM 1496 C CA . ILE A 1 186 ? -4.243 -4.887 9.413 1.00 90.19 186 ILE A CA 1
ATOM 1497 C C . ILE A 1 186 ? -3.214 -3.777 9.525 1.00 90.19 186 ILE A C 1
ATOM 1499 O O . ILE A 1 186 ? -2.360 -3.785 10.416 1.00 90.19 186 ILE A O 1
ATOM 1503 N N . ARG A 1 187 ? -3.360 -2.771 8.668 1.00 90.50 187 ARG A N 1
ATOM 1504 C CA . ARG A 1 187 ? -2.607 -1.522 8.732 1.00 90.50 187 ARG A CA 1
ATOM 1505 C C . ARG A 1 187 ? -3.530 -0.399 9.131 1.00 90.50 187 ARG A C 1
ATOM 1507 O O . ARG A 1 187 ? -4.648 -0.307 8.633 1.00 90.50 187 ARG A O 1
ATOM 1514 N N . LEU A 1 188 ? -3.063 0.454 10.025 1.00 91.25 188 LEU A N 1
ATOM 1515 C CA . LEU A 1 188 ? -3.849 1.579 10.495 1.00 91.25 188 LEU A CA 1
ATOM 1516 C C . LEU A 1 188 ? -3.325 2.847 9.849 1.00 91.25 188 LEU A C 1
ATOM 1518 O O . LEU A 1 188 ? -2.114 3.051 9.753 1.00 91.25 188 LEU A O 1
ATOM 1522 N N . THR A 1 189 ? -4.233 3.710 9.432 1.00 89.19 189 THR A N 1
ATOM 1523 C CA . THR A 1 189 ? -3.889 5.015 8.878 1.00 89.19 189 THR A CA 1
ATOM 1524 C C . THR A 1 189 ? -4.661 6.109 9.593 1.00 89.19 189 THR A C 1
ATOM 1526 O O . THR A 1 189 ? -5.773 5.894 10.067 1.00 89.19 189 THR A O 1
ATOM 1529 N N . THR A 1 190 ? -4.076 7.294 9.635 1.00 84.56 190 THR A N 1
ATOM 1530 C CA . THR A 1 190 ? -4.788 8.563 9.806 1.00 84.56 190 THR A CA 1
ATOM 1531 C C . THR A 1 190 ? -4.537 9.407 8.553 1.00 84.56 190 THR A C 1
ATOM 1533 O O . THR A 1 190 ? -3.884 8.948 7.612 1.00 84.56 190 THR A O 1
ATOM 1536 N N . HIS A 1 191 ? -5.000 10.659 8.523 1.00 77.19 191 HIS A N 1
ATOM 1537 C CA . HIS A 1 191 ? -4.698 11.567 7.406 1.00 77.19 191 HIS A CA 1
ATOM 1538 C C . HIS A 1 191 ? -3.194 11.791 7.188 1.00 77.19 191 HIS A C 1
ATOM 1540 O O . HIS A 1 191 ? -2.770 12.057 6.070 1.00 77.19 191 HIS A O 1
ATOM 1546 N N . THR A 1 192 ? -2.377 11.677 8.235 1.00 77.75 192 THR A N 1
ATOM 1547 C CA . THR A 1 192 ? -0.959 12.074 8.203 1.00 77.75 192 THR A CA 1
ATOM 1548 C C . THR A 1 192 ? -0.009 10.978 8.661 1.00 77.75 192 THR A C 1
ATOM 1550 O O . THR A 1 192 ? 1.185 11.229 8.819 1.00 77.75 192 THR A O 1
ATOM 1553 N N . SER A 1 193 ? -0.515 9.794 9.001 1.00 82.19 193 SER A N 1
ATOM 1554 C CA . SER A 1 193 ? 0.307 8.776 9.645 1.00 82.19 193 SER A CA 1
ATOM 1555 C C . SER A 1 193 ? -0.126 7.368 9.280 1.00 82.19 193 SER A C 1
ATOM 1557 O O . SER A 1 193 ? -1.288 7.092 8.978 1.00 82.19 193 SER A O 1
ATOM 1559 N N . TYR A 1 194 ? 0.848 6.472 9.345 1.00 85.19 194 TYR A N 1
ATOM 1560 C CA . TYR A 1 194 ? 0.703 5.045 9.132 1.00 85.19 194 TYR A CA 1
ATOM 1561 C C . TYR A 1 194 ? 1.217 4.307 10.362 1.00 85.19 194 TYR A C 1
ATOM 1563 O O . TYR A 1 194 ? 2.281 4.636 10.887 1.00 85.19 194 TYR A O 1
ATOM 1571 N N . PHE A 1 195 ? 0.484 3.284 10.786 1.00 85.06 195 PHE A N 1
ATOM 1572 C CA . PHE A 1 195 ? 0.832 2.470 11.935 1.00 85.06 195 PHE A CA 1
ATOM 1573 C C . PHE A 1 195 ? 0.703 0.994 11.591 1.00 85.06 195 PHE A C 1
ATOM 1575 O O . PHE A 1 195 ? -0.269 0.542 10.979 1.00 85.06 195 PHE A O 1
ATOM 1582 N N . ASN A 1 196 ? 1.681 0.229 12.056 1.00 84.94 196 ASN A N 1
ATOM 1583 C CA . ASN A 1 196 ? 1.661 -1.217 12.001 1.00 84.94 196 ASN A CA 1
ATOM 1584 C C . ASN A 1 196 ? 1.563 -1.767 13.425 1.00 84.94 196 ASN A C 1
ATOM 1586 O O . ASN A 1 196 ? 2.434 -1.494 14.247 1.00 84.94 196 ASN A O 1
ATOM 1590 N N . LEU A 1 197 ? 0.537 -2.572 13.692 1.00 83.12 197 LEU A N 1
ATOM 1591 C CA . LEU A 1 197 ? 0.355 -3.232 14.986 1.00 83.12 197 LEU A CA 1
ATOM 1592 C C . LEU A 1 197 ? 1.287 -4.438 15.197 1.00 83.12 197 LEU A C 1
ATOM 1594 O O . LEU A 1 197 ? 1.253 -5.056 16.259 1.00 83.12 197 LEU A O 1
ATOM 1598 N N . GLY A 1 198 ? 2.091 -4.800 14.191 1.00 78.62 198 GLY A N 1
ATOM 1599 C CA . GLY A 1 198 ? 3.016 -5.930 14.257 1.00 78.62 198 GLY A CA 1
ATOM 1600 C C . GLY A 1 198 ? 2.293 -7.271 14.373 1.00 78.62 198 GLY A C 1
ATOM 1601 O O . GLY A 1 198 ? 2.771 -8.171 15.061 1.00 78.62 198 GLY A O 1
ATOM 1602 N N . LEU A 1 199 ? 1.116 -7.396 13.748 1.00 79.31 199 LEU A N 1
ATOM 1603 C CA . LEU A 1 199 ? 0.357 -8.645 13.746 1.00 79.31 199 LEU A CA 1
ATOM 1604 C C . LEU A 1 199 ? 1.175 -9.738 13.049 1.00 79.31 199 LEU A C 1
ATOM 1606 O O . LEU A 1 199 ? 1.778 -9.514 11.999 1.00 79.31 199 LEU A O 1
ATOM 1610 N N . TYR A 1 200 ? 1.214 -10.928 13.646 1.00 61.47 200 TYR A N 1
ATOM 1611 C CA . TYR A 1 200 ? 1.933 -12.050 13.054 1.00 61.47 200 TYR A CA 1
ATOM 1612 C C . TYR A 1 200 ? 1.199 -12.538 11.794 1.00 61.47 200 TYR A C 1
ATOM 1614 O O . TYR A 1 200 ? -0.008 -12.763 11.864 1.00 61.47 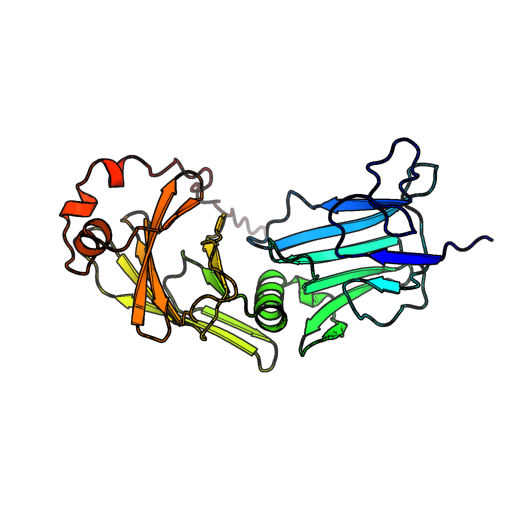200 TYR A O 1
ATOM 1622 N N . PRO A 1 201 ? 1.901 -12.824 10.678 1.00 59.09 201 PRO A N 1
ATOM 1623 C CA . PRO A 1 201 ? 1.275 -13.291 9.433 1.00 59.09 201 PRO A CA 1
ATOM 1624 C C . PRO A 1 201 ? 0.497 -14.610 9.572 1.00 59.09 201 PRO A C 1
ATOM 1626 O O . PRO A 1 201 ? -0.372 -14.907 8.760 1.00 59.09 201 PRO A O 1
ATOM 1629 N N . LYS A 1 202 ? 0.819 -15.403 10.604 1.00 67.81 202 LYS A N 1
ATOM 1630 C CA . LYS A 1 202 ? 0.141 -16.658 10.978 1.00 67.81 202 LYS A CA 1
ATOM 1631 C C . LYS A 1 202 ? -0.794 -16.498 12.188 1.00 67.81 202 LYS A C 1
ATOM 1633 O O . LYS A 1 202 ? -1.151 -17.488 12.819 1.00 67.81 202 LYS A O 1
ATOM 1638 N N . GLY A 1 203 ? -1.109 -15.261 12.564 1.00 72.62 203 GLY A N 1
ATOM 1639 C CA . GLY A 1 203 ? -2.031 -14.943 13.647 1.00 72.62 203 GLY A CA 1
ATOM 1640 C C . GLY A 1 203 ? -3.488 -15.256 13.290 1.00 72.62 203 GLY A C 1
ATOM 1641 O O . GLY A 1 203 ? -3.780 -15.697 12.173 1.00 72.62 203 GLY A O 1
ATOM 1642 N N . PRO A 1 204 ? -4.415 -15.031 14.234 1.00 84.38 204 PRO A N 1
ATOM 1643 C CA . PRO A 1 204 ? -5.831 -15.215 13.967 1.00 84.38 204 PRO A CA 1
ATOM 1644 C C . PRO A 1 204 ? -6.313 -14.206 12.916 1.00 84.38 204 PRO A C 1
ATOM 1646 O O . PRO A 1 204 ? -5.693 -13.164 12.684 1.00 84.38 204 PRO A O 1
ATOM 1649 N N . ARG A 1 205 ? -7.435 -14.517 12.265 1.00 91.25 205 ARG A N 1
ATOM 1650 C CA . ARG A 1 205 ? -8.091 -13.562 11.371 1.00 91.25 205 ARG A CA 1
ATOM 1651 C C . ARG A 1 205 ? -8.902 -12.580 12.199 1.00 91.25 205 ARG A C 1
ATOM 1653 O O . ARG A 1 205 ? -9.681 -12.982 13.050 1.00 91.25 205 ARG A O 1
ATOM 1660 N N . TYR A 1 206 ? -8.760 -11.304 11.902 1.00 92.19 206 TYR A N 1
ATOM 1661 C CA . TYR A 1 206 ? -9.481 -10.199 12.511 1.00 92.19 206 TYR A CA 1
ATOM 1662 C C . TYR A 1 206 ? -10.568 -9.702 11.575 1.00 92.19 206 TYR A C 1
ATOM 1664 O O . TYR A 1 206 ? -10.357 -9.642 10.365 1.00 92.19 206 TYR A O 1
ATOM 1672 N N . ASN A 1 207 ? -11.720 -9.332 12.124 1.00 93.31 207 ASN A N 1
ATOM 1673 C CA . ASN A 1 207 ? -12.849 -8.815 11.343 1.00 93.31 207 ASN A CA 1
ATOM 1674 C C . ASN A 1 207 ? -13.474 -7.548 11.935 1.00 93.31 207 ASN A C 1
ATOM 1676 O O . ASN A 1 207 ? -14.344 -6.944 11.304 1.00 93.31 207 ASN A O 1
ATOM 1680 N N . ARG A 1 208 ? -13.062 -7.146 13.144 1.00 93.56 208 ARG A N 1
ATOM 1681 C CA . ARG A 1 208 ? -13.553 -5.935 13.797 1.00 93.56 208 ARG A CA 1
ATOM 1682 C C . ARG A 1 208 ? -12.444 -5.198 14.531 1.00 93.56 208 ARG A C 1
ATOM 1684 O O . ARG A 1 208 ? -11.572 -5.805 15.151 1.00 93.56 208 ARG A O 1
ATOM 1691 N N . LEU A 1 209 ? -12.535 -3.876 14.496 1.00 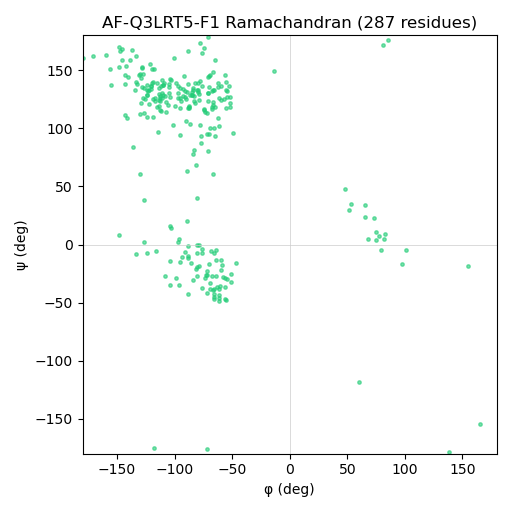94.06 209 LEU A N 1
ATOM 1692 C CA . LEU A 1 209 ? -11.713 -2.948 15.255 1.00 94.06 209 LEU A CA 1
ATOM 1693 C C . LEU A 1 209 ? -12.628 -1.956 15.971 1.00 94.06 209 LEU A C 1
ATOM 1695 O O . LEU A 1 209 ? -13.383 -1.226 15.337 1.00 94.0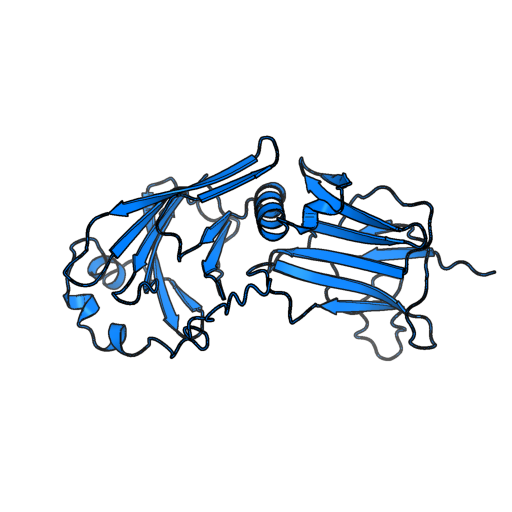6 209 LEU A O 1
ATOM 1699 N N . ILE A 1 210 ? -12.534 -1.899 17.292 1.00 91.31 210 ILE A N 1
ATOM 1700 C CA . ILE A 1 210 ? -13.162 -0.856 18.098 1.00 91.31 210 ILE A CA 1
ATOM 1701 C C . ILE A 1 210 ? -12.137 0.257 18.301 1.00 91.31 210 ILE A C 1
ATOM 1703 O O . ILE A 1 210 ? -11.028 -0.007 18.763 1.00 91.31 210 ILE A O 1
ATOM 1707 N N . VAL A 1 211 ? -12.523 1.489 17.992 1.00 91.44 211 VAL A N 1
ATOM 1708 C CA . VAL A 1 211 ? -11.709 2.694 18.156 1.00 91.44 211 VAL A CA 1
ATOM 1709 C C . VAL A 1 211 ? -12.378 3.590 19.190 1.00 91.44 211 VAL A C 1
ATOM 1711 O O . VAL A 1 211 ? -13.507 4.041 18.985 1.00 91.44 211 VAL A O 1
ATOM 1714 N N . LEU A 1 212 ? -11.689 3.861 20.298 1.00 88.31 212 LEU A N 1
ATOM 1715 C CA . LEU A 1 212 ? -12.087 4.915 21.228 1.00 88.31 212 LEU A CA 1
ATOM 1716 C C . LEU A 1 212 ? -11.329 6.191 20.892 1.00 88.31 212 LEU A C 1
ATOM 1718 O O . LEU A 1 212 ? -10.096 6.193 20.842 1.00 88.31 212 LEU A O 1
ATOM 1722 N N . LYS A 1 213 ? -12.076 7.272 20.683 1.00 87.62 213 LYS A N 1
ATOM 1723 C CA . LYS A 1 213 ? -11.542 8.609 20.430 1.00 87.62 213 LYS A CA 1
ATOM 1724 C C . LYS A 1 213 ? -11.795 9.512 21.628 1.00 87.62 213 LYS A C 1
ATOM 1726 O O . LYS A 1 213 ? -12.885 9.458 22.201 1.00 87.62 213 LYS A O 1
ATOM 1731 N N . ASN A 1 214 ? -10.807 10.333 21.980 1.00 84.56 214 ASN A N 1
ATOM 1732 C CA . ASN A 1 214 ? -10.964 11.392 22.980 1.00 84.56 214 ASN A CA 1
ATOM 1733 C C . ASN A 1 214 ? -11.829 12.554 22.446 1.00 84.56 214 ASN A C 1
ATOM 1735 O O . ASN A 1 214 ? -12.353 12.501 21.330 1.00 84.56 214 ASN A O 1
ATOM 1739 N N . ASP A 1 215 ? -11.970 13.611 23.240 1.00 80.88 215 ASP A N 1
ATOM 1740 C CA . ASP A 1 215 ? -12.746 14.813 22.914 1.00 80.88 215 ASP A CA 1
ATOM 1741 C C . ASP A 1 215 ? -12.187 15.586 21.716 1.00 80.88 215 ASP A C 1
ATOM 1743 O O . ASP A 1 215 ? -12.942 16.214 20.976 1.00 80.88 215 ASP A O 1
ATOM 1747 N N . LEU A 1 216 ? -10.882 15.473 21.470 1.00 83.56 216 LEU A N 1
ATOM 1748 C CA . LEU A 1 216 ? -10.214 16.009 20.283 1.00 83.56 216 LEU A CA 1
ATOM 1749 C C . LEU A 1 216 ? -10.407 15.138 19.030 1.00 83.56 216 LEU A C 1
ATOM 1751 O O . LEU A 1 216 ? -9.891 15.470 17.964 1.00 83.56 216 LEU A O 1
ATOM 1755 N N . GLY A 1 217 ? -11.120 14.012 19.134 1.00 82.69 217 GLY A N 1
ATOM 1756 C CA . GLY A 1 217 ? -11.323 13.077 18.029 1.00 82.69 217 GLY A CA 1
ATOM 1757 C C . GLY A 1 217 ? -10.095 12.223 17.700 1.00 82.69 217 GLY A C 1
ATOM 1758 O O . GLY A 1 217 ? -10.090 11.538 16.678 1.00 82.69 217 GLY A O 1
ATOM 1759 N N . PHE A 1 218 ? -9.066 12.226 18.548 1.00 85.88 218 PHE A N 1
ATOM 1760 C CA . PHE A 1 218 ? -7.869 11.415 18.358 1.00 85.88 218 PHE A CA 1
ATOM 1761 C C . PHE A 1 218 ? -8.089 9.988 18.891 1.00 85.88 218 PHE A C 1
ATOM 1763 O O . PHE A 1 218 ? -8.584 9.837 20.013 1.00 85.88 218 PHE A O 1
ATOM 1770 N N . PRO A 1 219 ? -7.731 8.932 18.133 1.00 87.56 219 PRO A N 1
ATOM 1771 C CA . PRO A 1 219 ? -7.829 7.552 18.601 1.00 87.56 219 PRO A CA 1
ATOM 1772 C C . PRO A 1 219 ? -6.832 7.301 19.743 1.00 87.56 219 PRO A C 1
ATOM 1774 O O . PRO A 1 219 ? -5.627 7.414 19.553 1.00 87.56 219 PRO A O 1
ATOM 1777 N N . VAL A 1 220 ? -7.321 6.922 20.924 1.00 85.38 220 VAL A N 1
ATOM 1778 C CA . VAL A 1 220 ? -6.488 6.696 22.126 1.00 85.38 220 VAL A CA 1
ATOM 1779 C C . VAL A 1 220 ? -6.357 5.221 22.502 1.00 85.38 220 VAL A C 1
ATOM 1781 O O . VAL A 1 220 ? -5.356 4.807 23.089 1.00 85.38 220 VAL A O 1
ATOM 1784 N N . LEU A 1 221 ? -7.353 4.414 22.137 1.00 88.06 221 LEU A N 1
ATOM 1785 C CA . LEU A 1 221 ? -7.389 2.985 22.411 1.00 88.06 221 LEU A CA 1
ATOM 1786 C C . LEU A 1 221 ? -8.027 2.244 21.238 1.00 88.06 221 LEU A C 1
ATOM 1788 O O . LEU A 1 221 ? -9.056 2.658 20.699 1.00 88.06 221 LEU A O 1
ATOM 1792 N N . LEU A 1 222 ? -7.429 1.108 20.904 1.00 91.31 222 LEU A N 1
ATOM 1793 C CA . LEU A 1 222 ? -7.886 0.190 19.879 1.00 91.31 222 LEU A CA 1
ATOM 1794 C C . LEU A 1 222 ? -8.155 -1.177 20.497 1.00 91.31 222 LEU A C 1
ATOM 1796 O O . LEU A 1 222 ? -7.357 -1.681 21.284 1.00 91.31 222 LEU A O 1
ATOM 1800 N N . THR A 1 223 ? -9.265 -1.796 20.115 1.00 90.88 223 THR A N 1
ATOM 1801 C CA . THR A 1 223 ? -9.548 -3.195 20.445 1.00 90.88 223 THR A CA 1
ATOM 1802 C C . THR A 1 223 ? -9.810 -3.962 19.163 1.00 90.88 223 THR A C 1
ATOM 1804 O O . THR A 1 223 ? -10.834 -3.759 18.515 1.00 90.88 223 THR A O 1
ATOM 1807 N N . LEU A 1 224 ? -8.881 -4.833 18.786 1.00 91.75 224 LEU A N 1
ATOM 1808 C CA . LEU A 1 224 ? -9.068 -5.776 17.692 1.00 91.75 224 LEU A CA 1
ATOM 1809 C C . LEU A 1 224 ? -9.791 -7.018 18.195 1.00 91.75 224 LEU A C 1
ATOM 1811 O O . LEU A 1 224 ? -9.438 -7.561 19.243 1.00 91.75 224 LEU A O 1
ATOM 1815 N N . LEU A 1 225 ? -10.785 -7.460 17.432 1.00 91.12 225 LEU A N 1
ATOM 1816 C CA . LEU A 1 225 ? -11.489 -8.708 17.677 1.00 91.12 225 LEU A CA 1
ATOM 1817 C C . LEU A 1 225 ? -11.169 -9.676 16.546 1.00 91.12 225 LEU A C 1
ATOM 1819 O O . LEU A 1 225 ? -11.301 -9.336 15.362 1.00 91.12 225 LEU A O 1
ATOM 1823 N N . ASP A 1 226 ? -10.733 -10.870 16.924 1.00 90.50 226 ASP A N 1
ATOM 1824 C CA . ASP A 1 226 ? -10.580 -11.959 15.973 1.00 90.50 226 ASP A CA 1
ATOM 1825 C C . ASP A 1 226 ? -11.924 -12.625 15.628 1.00 90.50 226 ASP A C 1
ATOM 1827 O O .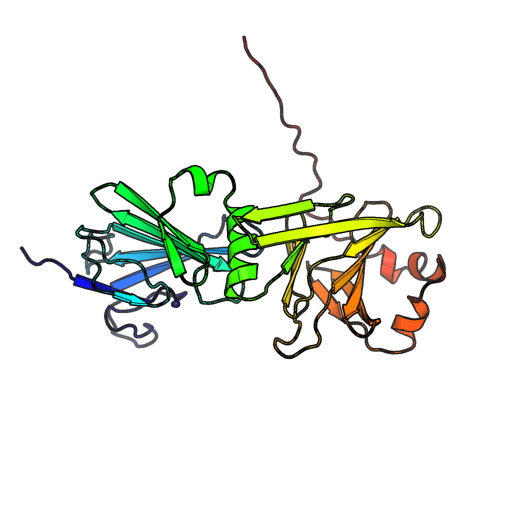 ASP A 1 226 ? -12.975 -12.318 16.200 1.00 90.50 226 ASP A O 1
ATOM 1831 N N . THR A 1 227 ? -11.902 -13.537 14.657 1.00 89.38 227 THR A N 1
ATOM 1832 C CA . THR A 1 227 ? -13.075 -14.305 14.220 1.00 89.38 227 THR A CA 1
ATOM 1833 C C . THR A 1 227 ? -13.639 -15.229 15.302 1.00 89.38 227 THR A C 1
ATOM 1835 O O . THR A 1 227 ? -14.761 -15.701 15.150 1.00 89.38 227 THR A O 1
ATOM 1838 N N . GLU A 1 228 ? -12.899 -15.463 16.388 1.00 88.44 228 GLU A N 1
ATOM 1839 C CA . GLU A 1 228 ? -13.330 -16.219 17.571 1.00 88.44 228 GLU A CA 1
ATOM 1840 C C . GLU A 1 228 ? -13.838 -15.295 18.695 1.00 88.44 228 GLU A C 1
ATOM 1842 O O . GLU A 1 228 ? -14.222 -15.761 19.766 1.00 88.44 228 GLU A O 1
ATOM 1847 N N . ASN A 1 229 ? -13.914 -13.982 18.444 1.00 82.19 229 ASN A N 1
ATOM 1848 C CA . ASN A 1 229 ? -14.291 -12.935 19.397 1.00 82.19 229 ASN A CA 1
ATOM 1849 C C . ASN A 1 229 ? -13.305 -12.740 20.558 1.00 82.19 229 ASN A C 1
ATOM 1851 O O . ASN A 1 229 ? -13.680 -12.198 21.603 1.00 82.19 229 ASN A O 1
ATOM 1855 N N . LYS A 1 230 ? -12.039 -13.122 20.389 1.00 86.38 230 LYS A N 1
ATOM 1856 C CA . LYS A 1 230 ? -10.983 -12.779 21.337 1.00 86.38 230 LYS A CA 1
ATOM 1857 C C . LYS A 1 230 ? -10.578 -11.321 21.166 1.00 86.38 230 LYS A C 1
ATOM 1859 O O . LYS A 1 230 ? -10.388 -10.830 20.054 1.00 86.38 230 LYS A O 1
ATOM 1864 N N . TYR A 1 231 ? -10.407 -10.639 22.293 1.00 86.25 231 TYR A N 1
ATOM 1865 C CA . TYR A 1 231 ? -10.039 -9.229 22.340 1.00 86.25 231 TYR A CA 1
ATOM 1866 C C . TYR A 1 231 ? -8.522 -9.043 22.436 1.00 86.25 231 TYR A C 1
ATOM 1868 O O . TYR A 1 231 ? -7.842 -9.666 23.263 1.00 86.25 231 TYR A O 1
ATOM 1876 N N . HIS A 1 232 ? -8.010 -8.132 21.614 1.00 87.19 232 HIS A N 1
ATOM 1877 C CA . HIS A 1 232 ? -6.620 -7.698 21.583 1.00 87.19 232 HIS A CA 1
ATOM 1878 C C . HIS A 1 232 ? -6.575 -6.176 21.707 1.00 87.19 232 HIS A C 1
ATOM 1880 O O . HIS A 1 232 ? -7.030 -5.461 20.816 1.00 87.19 232 HIS A O 1
ATOM 1886 N N . TYR A 1 233 ? -6.036 -5.682 22.817 1.00 87.88 233 TYR A N 1
ATOM 1887 C CA . TYR A 1 233 ? -6.049 -4.260 23.140 1.00 87.88 233 TYR A CA 1
ATOM 1888 C C . TYR A 1 233 ? -4.716 -3.609 22.785 1.00 87.88 233 TYR A C 1
ATOM 1890 O O . TYR A 1 233 ? -3.648 -4.172 23.040 1.00 87.88 233 TYR A O 1
ATOM 1898 N N . TYR A 1 234 ? -4.789 -2.406 22.227 1.00 88.69 234 TYR A N 1
ATOM 1899 C CA . TYR A 1 234 ? -3.634 -1.593 21.882 1.00 88.69 234 TYR A CA 1
ATOM 1900 C C . TYR A 1 234 ? -3.862 -0.162 22.352 1.00 88.69 234 TYR A C 1
ATOM 1902 O O . TYR A 1 234 ? -4.918 0.424 22.105 1.00 88.69 234 TYR A O 1
ATOM 1910 N N . ARG A 1 235 ? -2.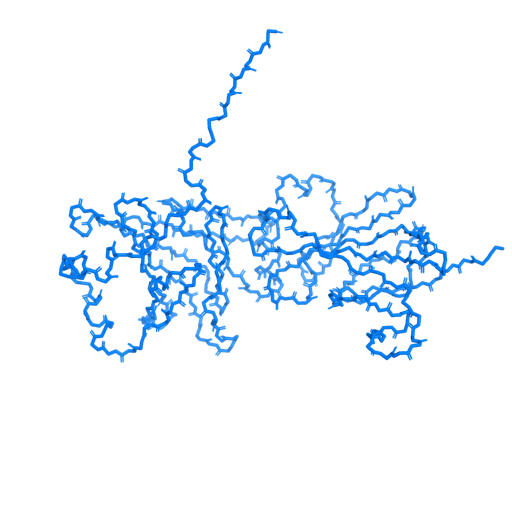857 0.409 23.009 1.00 86.69 235 ARG A N 1
ATOM 1911 C CA . ARG A 1 235 ? -2.862 1.787 23.500 1.00 86.69 235 ARG A CA 1
ATOM 1912 C C . ARG A 1 235 ? -1.870 2.620 22.706 1.00 86.69 235 ARG A C 1
ATOM 1914 O O . ARG A 1 235 ? -0.781 2.144 22.385 1.00 86.69 235 ARG A O 1
ATOM 1921 N N . TYR A 1 236 ? -2.236 3.863 22.414 1.00 82.00 236 TYR A N 1
ATOM 1922 C CA . TYR A 1 236 ? -1.298 4.807 21.823 1.00 82.00 236 TYR A CA 1
ATOM 1923 C C . TYR A 1 236 ? -0.191 5.124 22.835 1.00 82.00 236 TYR A C 1
ATOM 1925 O O . TYR A 1 236 ? -0.480 5.554 23.951 1.00 82.00 236 TYR A O 1
ATOM 1933 N N . SER A 1 237 ? 1.064 4.879 22.464 1.00 76.00 237 SER A N 1
ATOM 1934 C CA . SER A 1 237 ? 2.228 5.025 23.349 1.00 76.00 237 SER A CA 1
ATOM 1935 C C . SER A 1 237 ? 3.045 6.288 23.059 1.00 76.00 237 SER A C 1
ATOM 1937 O O . SER A 1 237 ? 4.210 6.347 23.432 1.00 76.00 237 SER A O 1
ATOM 1939 N N . GLY A 1 238 ? 2.487 7.246 22.311 1.00 73.38 238 GLY A N 1
ATOM 1940 C CA . GLY A 1 238 ? 3.240 8.393 21.799 1.00 73.38 238 GLY A CA 1
ATOM 1941 C C . GLY A 1 238 ? 4.042 8.078 20.529 1.00 73.38 238 GLY A C 1
ATOM 1942 O O . GLY A 1 238 ? 4.111 6.936 20.075 1.00 73.38 238 GLY A O 1
ATOM 1943 N N . GLU A 1 239 ? 4.616 9.122 19.918 1.00 71.56 239 GLU A N 1
ATOM 1944 C CA . GLU A 1 239 ? 5.518 9.042 18.748 1.00 71.56 239 GLU A CA 1
ATOM 1945 C C . GLU A 1 239 ? 5.009 8.235 17.541 1.00 71.56 239 GLU A C 1
ATOM 1947 O O . GLU A 1 239 ? 5.786 7.628 16.803 1.00 71.56 239 GLU A O 1
ATOM 1952 N N . GLY A 1 240 ? 3.699 8.178 17.327 1.00 68.06 240 GLY A N 1
ATOM 1953 C CA . GLY A 1 240 ? 3.170 7.390 16.225 1.00 68.06 240 GLY A CA 1
ATOM 1954 C C . GLY A 1 240 ? 3.232 5.871 16.462 1.00 68.06 240 GLY A C 1
ATOM 1955 O O . GLY A 1 240 ? 3.250 5.109 15.498 1.00 68.06 240 GLY A O 1
ATOM 1956 N N . LYS A 1 241 ? 3.302 5.404 17.716 1.00 74.00 241 LYS A N 1
ATOM 1957 C CA . LYS A 1 241 ? 3.401 3.978 18.072 1.00 74.00 241 LYS A CA 1
ATOM 1958 C C . LYS A 1 241 ? 2.196 3.510 18.891 1.00 74.00 241 LYS A C 1
ATOM 1960 O O . LYS A 1 241 ? 1.568 4.276 19.620 1.00 74.00 241 LYS A O 1
ATOM 1965 N N . TRP A 1 242 ? 1.884 2.223 18.752 1.00 81.75 242 TRP A N 1
ATOM 1966 C CA . TRP A 1 242 ? 0.827 1.538 19.494 1.00 81.75 242 TRP A CA 1
ATOM 1967 C C . TRP A 1 242 ? 1.425 0.355 20.251 1.00 81.75 242 TRP A C 1
ATOM 1969 O O . TRP A 1 242 ? 2.000 -0.546 19.641 1.00 81.75 242 TRP A O 1
ATOM 1979 N N . GLY A 1 243 ? 1.284 0.355 21.574 1.00 81.38 243 GLY A N 1
ATOM 1980 C CA . GLY A 1 243 ? 1.706 -0.741 22.441 1.00 81.38 243 GLY A CA 1
ATOM 1981 C C . GLY A 1 243 ? 0.570 -1.736 22.644 1.00 81.38 243 GLY A C 1
ATOM 1982 O O . GLY A 1 243 ? -0.557 -1.339 22.945 1.00 81.38 243 GLY A O 1
ATOM 1983 N N . ARG A 1 244 ? 0.851 -3.032 22.485 1.00 83.69 244 ARG A N 1
ATOM 1984 C CA . ARG A 1 244 ? -0.094 -4.094 22.847 1.00 83.69 244 ARG A CA 1
ATOM 1985 C C . ARG A 1 244 ? -0.190 -4.178 24.370 1.00 83.69 244 ARG A C 1
ATOM 1987 O O . ARG A 1 244 ? 0.838 -4.273 25.029 1.00 83.69 244 ARG A O 1
ATOM 1994 N N . LEU A 1 245 ? -1.406 -4.182 24.907 1.00 80.06 245 LEU A N 1
ATOM 1995 C CA . LEU A 1 245 ? -1.635 -4.431 26.330 1.00 80.06 245 LEU A CA 1
ATOM 1996 C C . LEU A 1 245 ? -1.688 -5.946 26.564 1.00 80.06 245 LEU A C 1
ATOM 1998 O O . LEU A 1 245 ? -2.371 -6.671 25.828 1.00 80.06 245 LEU A O 1
ATOM 2002 N N . GLU A 1 246 ? -0.954 -6.440 27.560 1.00 69.62 246 GLU A N 1
ATOM 2003 C CA . GLU A 1 246 ? -1.006 -7.854 27.934 1.00 69.62 246 GLU A CA 1
ATOM 2004 C C . GLU A 1 246 ? -2.366 -8.200 28.568 1.00 69.62 246 GLU A C 1
ATOM 2006 O O . GLU A 1 246 ? -3.010 -7.373 29.219 1.00 69.62 246 GLU A O 1
ATOM 2011 N N . GLN A 1 247 ? -2.854 -9.424 28.332 1.00 55.59 247 GLN A N 1
ATOM 2012 C CA . GLN A 1 247 ? -4.142 -9.861 28.878 1.00 55.59 247 GLN A CA 1
ATOM 2013 C C . GLN A 1 247 ? -4.038 -9.981 30.409 1.00 55.59 247 GLN A C 1
ATOM 2015 O O . GLN A 1 247 ? -3.268 -10.789 30.917 1.00 55.59 247 GLN A O 1
ATOM 2020 N N . GLY A 1 248 ? -4.810 -9.165 31.137 1.00 57.38 248 GLY A N 1
ATOM 2021 C CA . GLY A 1 248 ? -4.771 -9.059 32.598 1.00 57.38 248 GLY A CA 1
ATOM 2022 C C . GLY A 1 248 ? -5.493 -7.810 33.122 1.00 57.38 248 GLY A C 1
ATOM 2023 O O . GLY A 1 248 ? -6.382 -7.272 32.459 1.00 57.38 248 GLY A O 1
ATOM 2024 N N . VAL A 1 249 ? -5.097 -7.332 34.309 1.00 48.41 249 VAL A N 1
ATOM 2025 C CA . VAL A 1 249 ? -5.695 -6.184 35.029 1.00 48.41 249 VAL A CA 1
ATOM 2026 C C . VAL A 1 249 ? -5.817 -4.922 34.156 1.00 48.41 249 VAL A C 1
ATOM 2028 O O . VAL A 1 249 ? -6.782 -4.177 34.297 1.00 48.41 249 VAL A O 1
ATOM 2031 N N . GLU A 1 250 ? -4.898 -4.691 33.215 1.00 51.47 250 GLU A N 1
ATOM 2032 C CA . GLU A 1 250 ? -4.947 -3.532 32.307 1.00 51.47 250 GLU A CA 1
ATOM 2033 C C . GLU A 1 250 ? -6.055 -3.629 31.250 1.00 51.47 250 GLU A C 1
ATOM 2035 O O . GLU A 1 250 ? -6.781 -2.661 31.031 1.00 51.47 250 GLU A O 1
ATOM 2040 N N . ALA A 1 251 ? -6.258 -4.806 30.651 1.00 47.78 251 ALA A N 1
ATOM 2041 C CA . ALA A 1 251 ? -7.373 -5.059 29.737 1.00 47.78 251 ALA A CA 1
ATOM 2042 C C . ALA A 1 251 ? -8.727 -5.068 30.472 1.00 47.78 251 ALA A C 1
ATOM 2044 O O . ALA A 1 251 ? -9.737 -4.633 29.922 1.00 47.78 251 ALA A O 1
ATOM 2045 N N . ALA A 1 252 ? -8.745 -5.522 31.732 1.00 45.69 252 ALA A N 1
ATOM 2046 C CA . ALA A 1 252 ? -9.932 -5.520 32.588 1.00 45.69 252 ALA A CA 1
ATOM 2047 C C . ALA A 1 252 ? -10.357 -4.103 33.013 1.00 45.69 252 ALA A C 1
ATOM 2049 O O . ALA A 1 252 ? -11.550 -3.816 33.012 1.00 45.69 252 ALA A O 1
ATOM 2050 N N . LYS A 1 253 ? -9.406 -3.198 33.295 1.00 48.19 253 LYS A N 1
ATOM 2051 C CA . LYS A 1 253 ? -9.693 -1.766 33.520 1.00 48.19 253 LYS A CA 1
ATOM 2052 C C . LYS A 1 253 ? -10.326 -1.114 32.289 1.00 48.19 253 LYS A C 1
ATOM 2054 O O . LYS A 1 253 ? -11.182 -0.252 32.416 1.00 48.19 253 LYS A O 1
ATOM 2059 N N . VAL A 1 254 ? -9.893 -1.536 31.102 1.00 51.50 254 VAL A N 1
ATOM 2060 C CA . VAL A 1 254 ? -10.368 -1.049 29.799 1.00 51.50 254 VAL A CA 1
ATOM 2061 C C . VAL A 1 254 ? -11.715 -1.675 29.390 1.00 51.50 254 VAL A C 1
ATOM 2063 O O . VAL A 1 254 ? -12.422 -1.147 28.527 1.00 51.50 254 VAL A O 1
ATOM 2066 N N . ASN A 1 255 ? -12.100 -2.795 30.006 1.00 44.38 255 ASN A N 1
ATOM 2067 C CA . ASN A 1 255 ? -13.308 -3.535 29.667 1.00 44.38 255 ASN A CA 1
ATOM 2068 C C . ASN A 1 255 ? -14.582 -2.799 30.123 1.00 44.38 255 ASN A C 1
ATOM 2070 O O . ASN A 1 255 ? -15.078 -2.977 31.228 1.00 44.38 255 ASN A O 1
ATOM 2074 N N . LEU A 1 256 ? -15.158 -2.035 29.192 1.00 46.25 256 LEU A N 1
ATOM 2075 C CA . LEU A 1 256 ? -16.598 -1.999 28.892 1.00 46.25 256 LEU A CA 1
ATOM 2076 C C . LEU A 1 256 ? -17.579 -1.744 30.056 1.00 46.25 256 LEU A C 1
ATOM 2078 O O . LEU A 1 256 ? -18.731 -2.175 30.014 1.00 46.25 256 LEU A O 1
ATOM 2082 N N . ARG A 1 257 ? -17.194 -0.924 31.024 1.00 38.09 257 ARG A N 1
ATOM 2083 C CA . ARG A 1 257 ? -18.087 0.109 31.562 1.00 38.09 257 ARG A CA 1
ATOM 2084 C C . ARG A 1 257 ? -17.392 1.428 31.289 1.00 38.09 257 ARG A C 1
ATOM 2086 O O . ARG A 1 257 ? -16.170 1.463 31.322 1.00 38.09 257 ARG A O 1
ATOM 2093 N N . GLY A 1 258 ? -18.129 2.463 30.900 1.00 43.50 258 GLY A N 1
ATOM 2094 C CA . GLY A 1 258 ? -17.574 3.782 30.586 1.00 43.50 258 GLY A CA 1
ATOM 2095 C C . GLY A 1 258 ? -16.995 4.462 31.826 1.00 43.50 258 GLY A C 1
ATOM 2096 O O . GLY A 1 258 ? -17.489 5.504 32.240 1.00 43.50 258 GLY A O 1
ATOM 2097 N N . ASP A 1 259 ? -15.993 3.852 32.450 1.00 41.62 259 ASP A N 1
ATOM 2098 C CA . ASP A 1 259 ? -15.382 4.337 33.665 1.00 41.62 259 ASP A CA 1
ATOM 2099 C C . ASP A 1 259 ? -14.444 5.475 33.290 1.00 41.62 259 ASP A C 1
ATOM 2101 O O . ASP A 1 259 ? -13.308 5.299 32.840 1.00 41.62 259 ASP A O 1
ATOM 2105 N N . GLU A 1 260 ? -14.942 6.679 33.558 1.00 42.47 260 GLU A N 1
ATOM 2106 C CA . GLU A 1 260 ? -14.203 7.937 33.594 1.00 42.47 260 GLU A CA 1
ATOM 2107 C C . GLU A 1 260 ? -12.876 7.844 34.379 1.00 42.47 260 GLU A C 1
ATOM 2109 O O . GLU A 1 260 ? -12.029 8.723 34.252 1.00 42.47 260 GLU A O 1
ATOM 2114 N N . ALA A 1 261 ? -12.673 6.799 35.189 1.00 38.53 261 ALA A N 1
ATOM 2115 C CA . ALA A 1 261 ? -11.480 6.570 35.995 1.00 38.53 261 ALA A CA 1
ATOM 2116 C C . ALA A 1 261 ? -10.196 6.373 35.166 1.00 38.53 261 ALA A C 1
ATOM 2118 O O . ALA A 1 261 ? -9.152 6.883 35.564 1.00 38.53 261 ALA A O 1
ATOM 2119 N N . LEU A 1 262 ? -10.254 5.715 33.998 1.00 41.84 262 LEU A N 1
ATOM 2120 C CA . LEU A 1 262 ? -9.089 5.611 33.098 1.00 41.84 262 LEU A CA 1
ATOM 2121 C C . LEU A 1 262 ? -8.798 6.929 32.366 1.00 41.84 262 LEU A C 1
ATOM 2123 O O . LEU A 1 262 ? -7.651 7.216 32.050 1.00 41.84 262 LEU A O 1
ATOM 2127 N N . LEU A 1 263 ? -9.823 7.750 32.124 1.00 41.50 263 LEU A N 1
ATOM 2128 C CA . LEU A 1 263 ? -9.691 9.064 31.477 1.00 41.50 263 LEU A CA 1
ATOM 2129 C C . LEU A 1 263 ? -9.228 10.162 32.449 1.00 41.50 263 LEU A C 1
ATOM 2131 O O . LEU A 1 263 ? -8.738 11.202 32.015 1.00 41.50 263 LEU A O 1
ATOM 2135 N N . LYS A 1 264 ? -9.376 9.933 33.760 1.00 37.72 264 LYS A N 1
ATOM 2136 C CA . LYS A 1 264 ? -8.870 10.793 34.844 1.00 37.72 264 LYS A CA 1
ATOM 2137 C C . LYS A 1 264 ? -7.465 10.406 35.309 1.00 37.72 264 LYS A C 1
ATOM 2139 O O . LYS A 1 264 ? -6.881 11.134 36.108 1.00 37.72 264 LYS A O 1
ATOM 2144 N N . ASP A 1 265 ? -6.914 9.298 34.818 1.00 41.22 265 ASP A N 1
ATOM 2145 C CA . ASP A 1 265 ? -5.527 8.938 35.081 1.00 41.22 265 ASP A CA 1
ATOM 2146 C C . ASP A 1 265 ? -4.612 9.963 34.373 1.00 41.22 265 ASP A C 1
ATOM 2148 O O . ASP A 1 265 ? -4.667 10.104 33.145 1.00 41.22 265 ASP A O 1
ATOM 2152 N N . PRO A 1 266 ? -3.778 10.722 35.111 1.00 38.12 266 PRO A N 1
ATOM 2153 C CA . PRO A 1 266 ? -2.919 11.754 34.535 1.00 38.12 266 PRO A CA 1
ATOM 2154 C C . PRO A 1 266 ? -1.944 11.203 33.484 1.00 38.12 266 PRO A C 1
ATOM 2156 O O . PRO A 1 266 ? -1.453 11.977 32.664 1.00 38.12 266 PRO A O 1
ATOM 2159 N N . VAL A 1 267 ? -1.705 9.888 33.444 1.00 41.84 267 VAL A N 1
ATOM 2160 C CA . VAL A 1 267 ? -0.916 9.220 32.398 1.00 41.84 267 VAL A CA 1
ATOM 2161 C C . VAL A 1 267 ? -1.667 9.163 31.054 1.00 41.84 267 VAL A C 1
ATOM 2163 O O . VAL A 1 267 ? -1.036 9.132 30.003 1.00 41.84 267 VAL A O 1
ATOM 2166 N N . PHE A 1 268 ? -3.006 9.179 31.037 1.00 38.75 268 PHE A N 1
ATOM 2167 C CA . PHE A 1 268 ? -3.817 9.211 29.805 1.00 38.75 268 PHE A CA 1
ATOM 2168 C C . PHE A 1 268 ? -3.953 10.614 29.197 1.00 38.75 268 PHE A C 1
ATOM 2170 O O . PHE A 1 268 ? -4.117 10.737 27.985 1.00 38.75 268 PHE A O 1
ATOM 2177 N N . MET A 1 269 ? -3.859 11.663 30.018 1.00 36.91 269 MET A N 1
ATOM 2178 C CA . MET A 1 269 ? -4.021 13.063 29.593 1.00 36.91 269 MET A CA 1
ATOM 2179 C C . MET A 1 269 ? -2.692 13.770 29.275 1.00 36.91 269 MET A C 1
ATOM 2181 O O . MET A 1 269 ? -2.705 14.842 28.675 1.00 36.91 269 MET A O 1
ATOM 2185 N N . ARG A 1 270 ? -1.540 13.208 29.679 1.00 36.41 270 ARG A N 1
ATOM 2186 C CA . ARG A 1 270 ? -0.231 13.887 29.578 1.00 36.41 270 ARG A CA 1
ATOM 2187 C C . ARG A 1 270 ? 0.527 13.698 28.267 1.00 36.41 270 ARG A C 1
ATOM 2189 O O . ARG A 1 270 ? 1.466 14.446 28.031 1.00 36.41 270 ARG A O 1
ATOM 2196 N N . GLU A 1 271 ? 0.111 12.786 27.396 1.00 38.78 271 GLU A N 1
ATOM 2197 C CA . GLU A 1 271 ? 0.808 12.541 26.127 1.00 38.78 271 GLU A CA 1
ATOM 2198 C C . GLU A 1 271 ? -0.157 12.545 24.940 1.00 38.78 271 GLU A C 1
ATOM 2200 O O . GLU A 1 271 ? -0.289 11.578 24.196 1.00 38.78 271 GLU A O 1
ATOM 2205 N N . VAL A 1 272 ? -0.830 13.676 24.732 1.00 37.19 272 VAL A N 1
ATOM 2206 C CA . VAL A 1 272 ? -1.144 14.096 23.365 1.00 37.19 272 VAL A CA 1
ATOM 2207 C C . VAL A 1 272 ? 0.085 14.885 22.920 1.00 37.19 272 VAL A C 1
ATOM 2209 O O . VAL A 1 272 ? 0.264 16.013 23.385 1.00 37.19 272 VAL A O 1
ATOM 2212 N N . PRO A 1 273 ? 0.985 14.331 22.082 1.00 36.72 273 PRO A N 1
ATOM 2213 C CA . PRO A 1 273 ? 1.999 15.165 21.463 1.00 36.72 273 PRO A CA 1
ATOM 2214 C C . PRO A 1 273 ? 1.252 16.283 20.747 1.00 36.72 273 PRO A C 1
ATOM 2216 O O . PRO A 1 273 ? 0.216 16.018 20.132 1.00 36.72 273 PRO A O 1
ATOM 2219 N N . ASN A 1 274 ? 1.767 17.510 20.801 1.00 37.00 274 ASN A N 1
ATOM 2220 C CA . ASN A 1 274 ? 1.411 18.523 19.816 1.00 37.00 274 ASN A CA 1
ATOM 2221 C C . ASN A 1 274 ? 1.582 17.873 18.440 1.00 37.00 274 ASN A C 1
ATOM 2223 O O . ASN A 1 274 ? 2.707 17.768 17.960 1.00 37.00 274 ASN A O 1
ATOM 2227 N N . ALA A 1 275 ? 0.499 17.357 17.853 1.00 35.03 275 ALA A N 1
ATOM 2228 C CA . ALA A 1 275 ? 0.529 16.745 16.542 1.00 35.03 275 ALA A CA 1
ATOM 2229 C C . ALA A 1 275 ? 0.960 17.870 15.598 1.00 35.03 275 ALA A C 1
ATOM 2231 O O . ALA A 1 275 ? 0.189 18.824 15.419 1.00 35.03 275 ALA A O 1
ATOM 2232 N N . PRO A 1 276 ? 2.185 17.843 15.043 1.00 31.80 276 PRO A N 1
ATOM 2233 C CA . PRO A 1 276 ? 2.614 18.882 14.130 1.00 31.80 276 PRO A CA 1
ATOM 2234 C C . PRO A 1 276 ? 1.795 18.666 12.857 1.00 31.80 276 PRO A C 1
ATOM 2236 O O . PRO A 1 276 ? 2.103 17.795 12.054 1.00 31.80 276 PRO A O 1
ATOM 2239 N N . GLY A 1 277 ? 0.673 19.376 12.723 1.00 36.91 277 GLY A N 1
ATOM 2240 C CA . GLY A 1 277 ? -0.227 19.193 11.583 1.00 36.91 277 GLY A CA 1
ATOM 2241 C C . GLY A 1 277 ? -1.688 19.577 11.796 1.00 36.91 277 GLY A C 1
ATOM 2242 O O . GLY A 1 277 ? -2.366 19.840 10.810 1.00 36.91 277 GLY A O 1
ATOM 2243 N N . LEU A 1 278 ? -2.184 19.707 13.033 1.00 31.16 278 LEU A N 1
ATOM 2244 C CA . LEU A 1 278 ? -3.561 20.169 13.295 1.00 31.16 278 LEU A CA 1
ATOM 2245 C C . LEU A 1 278 ? -3.712 21.702 13.206 1.00 31.16 278 LEU A C 1
ATOM 2247 O O . LEU A 1 278 ? -4.427 22.314 13.996 1.00 31.16 278 LEU A O 1
ATOM 2251 N N . ARG A 1 279 ? -3.056 22.352 12.238 1.00 25.27 279 ARG A N 1
ATOM 2252 C CA . ARG A 1 279 ? -3.545 23.654 11.768 1.00 25.27 279 ARG A CA 1
ATOM 2253 C C . ARG A 1 279 ? -4.506 23.370 10.619 1.00 25.27 279 ARG A C 1
ATOM 2255 O O . ARG A 1 279 ? -4.084 22.710 9.668 1.00 25.27 279 ARG A O 1
ATOM 2262 N N . PRO A 1 280 ? -5.761 23.847 10.657 1.00 25.59 280 PRO A N 1
ATOM 2263 C CA . PRO A 1 280 ? -6.609 23.789 9.479 1.00 25.59 280 PRO A CA 1
ATOM 2264 C C . PRO A 1 280 ? -5.869 24.496 8.341 1.00 25.59 280 PRO A C 1
ATOM 2266 O O . PRO A 1 280 ? -5.551 25.684 8.437 1.00 25.59 280 PRO A O 1
ATOM 2269 N N . ARG A 1 281 ? -5.546 23.765 7.268 1.00 27.27 281 ARG A N 1
ATOM 2270 C CA . ARG A 1 281 ? -5.228 24.412 5.998 1.00 27.27 281 ARG A CA 1
ATOM 2271 C C . ARG A 1 281 ? -6.522 25.071 5.545 1.00 27.27 281 ARG A C 1
ATOM 2273 O O . ARG A 1 281 ? -7.427 24.405 5.054 1.00 27.27 281 ARG A O 1
ATOM 2280 N N . VAL A 1 282 ? -6.613 26.376 5.775 1.00 25.58 282 VAL A N 1
ATOM 2281 C CA . VAL A 1 282 ? -7.586 27.236 5.112 1.00 25.58 282 VAL A CA 1
ATOM 2282 C C . VAL A 1 282 ? -7.263 27.141 3.625 1.00 25.58 282 VAL A C 1
ATOM 2284 O O . VAL A 1 282 ? -6.273 27.703 3.158 1.00 25.58 282 VAL A O 1
ATOM 2287 N N . TYR A 1 283 ? -8.043 26.357 2.886 1.00 26.80 283 TYR A N 1
ATOM 2288 C CA . TYR A 1 283 ? -8.052 26.463 1.437 1.00 26.80 283 TYR A CA 1
ATOM 2289 C C . TYR A 1 283 ? -8.705 27.805 1.119 1.00 26.80 283 TYR A C 1
ATOM 2291 O O . TYR A 1 283 ? -9.924 27.939 1.183 1.00 26.80 283 TYR A O 1
ATOM 2299 N N . ASN A 1 284 ? -7.886 28.814 0.826 1.00 24.20 284 ASN A N 1
ATOM 2300 C CA . ASN A 1 284 ? -8.365 30.021 0.171 1.00 24.20 284 ASN A CA 1
ATOM 2301 C C . ASN A 1 284 ? -8.849 29.620 -1.225 1.00 24.20 284 ASN A C 1
ATOM 2303 O O . ASN A 1 284 ? -8.074 29.560 -2.178 1.00 24.20 284 ASN A O 1
ATOM 2307 N N . THR A 1 285 ? -10.141 29.337 -1.350 1.00 28.72 285 THR A N 1
ATOM 2308 C CA . THR A 1 285 ? -10.857 29.439 -2.619 1.00 28.72 285 THR A CA 1
ATOM 2309 C C . THR A 1 285 ? -10.994 30.915 -2.962 1.00 28.72 285 THR A C 1
ATOM 2311 O O . THR A 1 285 ? -12.033 31.529 -2.741 1.00 28.72 285 THR A O 1
ATOM 2314 N N . THR A 1 286 ? -9.935 31.504 -3.504 1.00 27.00 286 THR A N 1
ATOM 2315 C CA . THR A 1 286 ? -10.091 32.653 -4.394 1.00 27.00 286 THR A CA 1
ATOM 2316 C C . THR A 1 286 ? -10.538 32.112 -5.743 1.00 27.00 286 THR A C 1
ATOM 2318 O O . THR A 1 286 ? -9.721 31.704 -6.565 1.00 27.00 286 THR A O 1
ATOM 2321 N N . MET A 1 287 ? -11.858 32.074 -5.933 1.00 31.08 287 MET A N 1
ATOM 2322 C CA . MET A 1 287 ? -12.428 32.272 -7.259 1.00 31.08 287 MET A CA 1
ATOM 2323 C C . MET A 1 287 ? -12.032 33.680 -7.703 1.00 31.08 287 MET A C 1
ATOM 2325 O O . MET A 1 287 ? -12.266 34.643 -6.973 1.00 31.08 287 MET A O 1
ATOM 2329 N N . TYR A 1 288 ? -11.414 33.787 -8.869 1.00 28.62 288 TYR A N 1
ATOM 2330 C CA . TYR A 1 288 ? -11.359 35.033 -9.621 1.00 28.62 288 TYR A CA 1
ATOM 2331 C C . TYR A 1 288 ? -12.025 34.794 -10.986 1.00 28.62 288 TYR A C 1
ATOM 2333 O O . TYR A 1 288 ? -12.099 33.639 -11.413 1.00 28.62 288 TYR A O 1
ATOM 2341 N N . PRO A 1 289 ? -12.602 35.864 -11.557 1.00 37.91 289 PRO A N 1
ATOM 2342 C CA . PRO A 1 289 ? -13.776 35.854 -12.427 1.00 37.91 289 PRO A CA 1
ATOM 2343 C C . PRO A 1 289 ? -13.521 35.348 -13.846 1.00 37.91 289 PRO A C 1
ATOM 2345 O O . PRO A 1 289 ? -12.359 35.403 -14.307 1.00 37.91 289 PRO A O 1
#

Foldseek 3Di:
DDAAEAEDEQLDQAFDPRVRDDPPDDPDDGQWGKDWDPPDQQAQKIKIKIFGADPVRDGDWHAYPYYHLAPDPGDPFIFRIKMFMDGVPDSHGQKMWTHTPVGIWIWGQDPNHTDTDDPCCVVCVNLRSQQSCCVVPVEAEAELLDQAKDWGDDVPGIFIWGWDWDDDLPDWKTKIKTFTDWGQHYWYDYSRHTAGPPRDNPHATWGIKMFMATNVSHTAKIWTQGPVRDTWIWGDPAPRYIDTDDPDPVVVVVPDRSPCVVVPPVVSVVDPPPPVPPDPPPPPPPDDD

Radius of gyration: 22.91 Å; Cα contacts (8 Å, |Δi|>4): 577; chains: 1; bounding box: 58×52×68 Å

Nearest PDB structures (foldseek):
  6kk9-assembly2_B  TM=2.080E-01  e=3.371E-02  Borreliella burgdorferi
  7uhy-assembly1_H-2  TM=1.868E-01  e=3.565E-02  Homo sapiens
  2af5-assembly1_A  TM=1.579E-01  e=2.157E-02  Borreliella burgdorferi
  4lol-assembly1_B  TM=2.421E-01  e=8.035E+00  Mus musculus

Sequence (289 aa):
MNHDFLGLDLTKLAPYNHLGSSVISVGSRVDIMVRQERDWALNGFHKYTHEYHKISGSPSHFYLLDLKGADIPLIRGRLLKVEAFMATQQLNPLMVILHADEGIKYYLWKNGRFVEMNKTVMDALEERLRVAAFERFGTTFIDLNATSSYGYKSGEIDCKVHVEQLLECGAKTRKFIHTFKPTTDIRLTTHTSYFNLGLYPKGPRYNRLIVLKNDLGFPVLLTLLDTENKYHYYRYSGEGKWGRLEQGVEAAKVNLRGDEALLKDPVFMREVPNAPGLRPRVYNTTMYP

Secondary structure (DSSP, 8-state):
-PPPEEEEETT--S-B-TTS-BS-STTPPP-EEEEE-TT---TTEEEEEEEEB-TTSSB--EEEEEEET---PPPSSEEEEEEEEEETT--SEEEEEEEETTEEEEEEEETTEEEEE-GGGGGGHHHHHHHHHHHHH-EEEEESS--S-EEEEETTEEEEEEEEEE--SSTT-EEEEEEEEEESEEEEE-SS-EEE----TTSPPEEEEEEEE-TTS-EEEEEEEETT--EEEEEE-STT-EEEPPTTHHHHHHSSS--HHHHSSHHHHS-----TT-S----------